Protein AF-A0A7J5UNZ2-F1 (afdb_monomer)

pLDDT: mean 94.27, std 6.25, range [59.22, 98.81]

Mean predicted aligned error: 3.46 Å

Organism: NCBI:txid527326

InterPro domains:
  IPR009324 Protein of unknown function DUF981 [PF06168] (2-215)

Secondary structure (DSSP, 8-state):
----HHHHHHHHHHHHHHHHHHHHHHHTTPPP-HHHHHHHHHHHHHHHHHHHHHHHHH----STTTTHHIIIIIHHHHHHHHHHHHHHHHHHHTHHHHHS-HHHHHHHHHHHHHHHHHHHHHHHHHHHHHHHHHHHHTTT---TTSTTGGGSTT-HHHHHHHHHHHHHHHHHHHHHHHHHHHHT-GGGHHHHHHHHHHHHHHHHHHHHHHHHHHHHHHHHHHHT-----

Sequence (229 aa):
MIVYNELIAITAGAGLLGFAKFLGDLIRKERIESEGWAGFFGVTGLLLFVLGVHTTVTWPYGGNGFEYANIAFGQPAAGFGALLLLAAIYLWRHRALYAGEVEAANTKTLQALKPAGIFVGVLGLGMAVIAISFVRYQLGAAPPEEPISGRFGHLPILEALFLGGLWGVVALGALLFAIALWTGRPQLLRWAVWAWVIGGVVFTLFGALNFYTHLGMYYNIAHGTMIKW

Nearest PDB structures (foldseek):
  4nqi-assembly2_D  TM=2.397E-01  e=2.393E-01  Dictyostelium discoideum
  4nqi-assembly2_C  TM=2.470E-01  e=2.851E-01  Dictyostelium discoideum
  4wpe-assembly1_A-2  TM=2.313E-01  e=9.705E-01  Saccharomyces cerevisiae S288C
  8yrj-assembly1_B  TM=3.805E-01  e=4.898E+00  Mus musculus
  2d1l-assembly1_B  TM=2.253E-01  e=4.689E+00  Mus musculus

Radius of gyration: 18.67 Å; Cα contacts (8 Å, |Δi|>4): 363; chains: 1; bounding box: 43×28×55 Å

Solvent-accessible surface area (backbone atoms only — not comparable to full-atom values): 10703 Å² total; per-residue (Å²): 118,57,82,71,60,29,64,48,30,29,36,48,8,49,44,32,37,50,50,22,50,53,50,48,35,47,75,69,65,46,80,60,64,33,61,64,51,14,50,51,27,36,54,37,7,47,56,23,23,53,54,7,45,50,25,56,75,66,48,54,35,50,64,97,80,44,45,58,50,19,58,69,50,10,47,53,28,23,56,51,9,50,52,28,36,51,48,12,54,51,30,54,76,41,40,72,48,50,71,54,56,48,67,62,33,38,54,52,49,60,59,64,43,41,70,55,24,54,55,41,24,54,52,13,52,52,31,39,51,48,15,51,46,20,49,75,69,37,38,70,54,35,56,72,39,24,21,63,55,14,76,44,34,90,46,25,61,58,44,2,45,52,54,13,48,43,33,35,35,39,12,50,14,26,38,32,37,20,48,14,61,75,69,72,38,66,82,36,38,62,55,16,30,49,25,20,40,54,31,10,52,51,29,29,54,51,13,58,46,38,55,56,23,49,55,38,20,53,51,14,66,76,68,77,45,76,57,56,122

Structure (mmCIF, N/CA/C/O backbone):
data_AF-A0A7J5UNZ2-F1
#
_entry.id   AF-A0A7J5UNZ2-F1
#
loop_
_atom_site.group_PDB
_atom_site.id
_atom_site.type_symbol
_atom_site.label_atom_id
_atom_site.label_alt_id
_atom_site.label_comp_id
_atom_site.label_asym_id
_atom_site.label_entity_id
_atom_site.label_seq_id
_atom_site.pdbx_PDB_ins_code
_atom_site.Cartn_x
_atom_site.Cartn_y
_atom_site.Cartn_z
_atom_site.occupancy
_atom_site.B_iso_or_equiv
_atom_site.auth_seq_id
_atom_site.auth_comp_id
_atom_site.auth_asym_id
_atom_site.auth_atom_id
_atom_site.pdbx_PDB_model_num
ATOM 1 N N . MET A 1 1 ? 13.873 -9.978 -18.700 1.00 59.22 1 MET A N 1
ATOM 2 C CA . MET A 1 1 ? 13.324 -9.105 -17.644 1.00 59.22 1 MET A CA 1
ATOM 3 C C . MET A 1 1 ? 11.924 -9.596 -17.322 1.00 59.22 1 MET A C 1
ATOM 5 O O . MET A 1 1 ? 11.129 -9.718 -18.247 1.00 59.22 1 MET A O 1
ATOM 9 N N . ILE A 1 2 ? 11.645 -9.949 -16.068 1.00 62.94 2 ILE A N 1
ATOM 10 C CA . ILE A 1 2 ? 10.296 -10.321 -15.627 1.00 62.94 2 ILE A CA 1
ATOM 11 C C . ILE A 1 2 ? 9.702 -9.092 -14.950 1.00 62.94 2 ILE A C 1
ATOM 13 O O . ILE A 1 2 ? 10.291 -8.602 -13.994 1.00 62.94 2 ILE A O 1
ATOM 17 N N . VAL A 1 3 ? 8.569 -8.599 -15.440 1.00 67.81 3 VAL A N 1
ATOM 18 C CA . VAL A 1 3 ? 7.830 -7.492 -14.838 1.00 67.81 3 VAL A CA 1
ATOM 19 C C . VAL A 1 3 ? 6.420 -8.004 -14.563 1.00 67.81 3 VAL A C 1
ATOM 21 O O . VAL A 1 3 ? 5.720 -8.372 -15.493 1.00 67.81 3 VAL A O 1
ATOM 24 N N . TYR A 1 4 ? 6.056 -8.133 -13.286 1.00 71.62 4 TYR A N 1
ATOM 25 C CA . TYR A 1 4 ? 4.699 -8.478 -12.839 1.00 71.62 4 TYR A CA 1
ATOM 26 C C . TYR A 1 4 ? 4.172 -7.465 -11.802 1.00 71.62 4 TYR A C 1
ATOM 28 O O . TYR A 1 4 ? 3.409 -7.785 -10.881 1.00 71.62 4 TYR A O 1
ATOM 36 N N . ASN A 1 5 ? 4.647 -6.219 -11.890 1.00 86.00 5 ASN A N 1
ATOM 37 C CA . ASN A 1 5 ? 4.269 -5.163 -10.952 1.00 86.00 5 ASN A CA 1
ATOM 38 C C . ASN A 1 5 ? 2.827 -4.663 -11.176 1.00 86.00 5 ASN A C 1
ATOM 40 O O . ASN A 1 5 ? 2.331 -3.905 -10.347 1.00 86.00 5 ASN A O 1
ATOM 44 N N . GLU A 1 6 ? 2.145 -5.092 -12.240 1.00 92.94 6 GLU A N 1
ATOM 45 C CA . GLU A 1 6 ? 0.777 -4.702 -12.592 1.00 92.94 6 GLU A CA 1
ATOM 46 C C . GLU A 1 6 ? -0.189 -5.248 -11.544 1.00 92.94 6 GLU A C 1
ATOM 48 O O . GLU A 1 6 ? -0.991 -4.501 -10.978 1.00 92.94 6 GLU A O 1
ATOM 53 N N . LEU A 1 7 ? -0.045 -6.537 -11.201 1.00 95.38 7 LEU A N 1
ATOM 54 C CA . LEU A 1 7 ? -0.859 -7.168 -10.163 1.00 95.38 7 LEU A CA 1
ATOM 55 C C . LEU A 1 7 ? -0.539 -6.603 -8.772 1.00 95.38 7 LEU A C 1
ATOM 57 O O . LEU A 1 7 ? -1.450 -6.402 -7.969 1.00 95.38 7 LEU A O 1
ATOM 61 N N . ILE A 1 8 ? 0.731 -6.292 -8.486 1.00 96.00 8 ILE A N 1
ATOM 62 C CA . ILE A 1 8 ? 1.109 -5.608 -7.239 1.00 96.00 8 ILE A CA 1
ATOM 63 C C . ILE A 1 8 ? 0.445 -4.227 -7.170 1.00 96.00 8 ILE A C 1
ATOM 65 O O . ILE A 1 8 ? -0.193 -3.915 -6.167 1.00 96.00 8 ILE A O 1
ATOM 69 N N . ALA A 1 9 ? 0.552 -3.417 -8.224 1.00 96.00 9 ALA A N 1
ATOM 70 C CA . ALA A 1 9 ? 0.033 -2.053 -8.263 1.00 96.00 9 ALA A CA 1
ATOM 71 C C . ALA A 1 9 ? -1.495 -2.011 -8.149 1.00 96.00 9 ALA 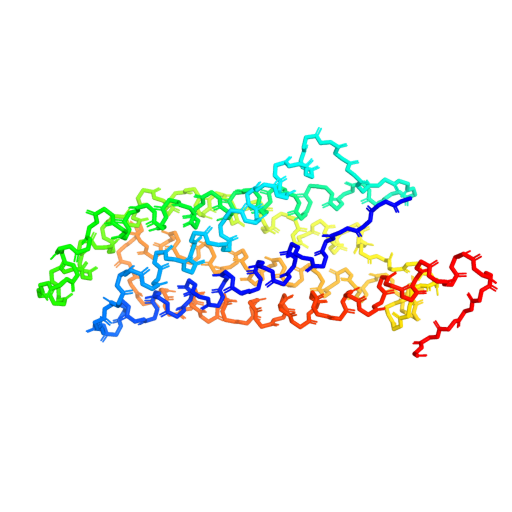A C 1
ATOM 73 O O . ALA A 1 9 ? -2.022 -1.275 -7.313 1.00 96.00 9 ALA A O 1
ATOM 74 N N . ILE A 1 10 ? -2.213 -2.838 -8.918 1.00 97.06 10 ILE A N 1
ATOM 75 C CA . ILE A 1 10 ? -3.681 -2.860 -8.872 1.00 97.06 10 ILE A CA 1
ATOM 76 C C . ILE A 1 10 ? -4.193 -3.371 -7.520 1.00 97.06 10 ILE A C 1
ATOM 78 O O . ILE A 1 10 ? -5.143 -2.816 -6.967 1.00 97.06 10 ILE A O 1
ATOM 82 N N . THR A 1 11 ? -3.525 -4.373 -6.934 1.00 97.94 11 THR A N 1
ATOM 83 C CA . THR A 1 11 ? -3.909 -4.913 -5.621 1.00 97.94 11 THR A CA 1
ATOM 84 C C . THR A 1 11 ? -3.577 -3.932 -4.500 1.00 97.94 11 THR A C 1
ATOM 86 O O . THR A 1 11 ? -4.366 -3.782 -3.568 1.00 97.94 11 THR A O 1
ATOM 89 N N . ALA A 1 12 ? -2.450 -3.217 -4.590 1.00 98.12 12 ALA A N 1
ATOM 90 C CA . ALA A 1 12 ? -2.104 -2.143 -3.661 1.00 98.12 12 ALA A CA 1
ATOM 91 C C . ALA A 1 12 ? -3.142 -1.018 -3.730 1.00 98.12 12 ALA A C 1
ATOM 93 O O . ALA A 1 12 ? -3.625 -0.569 -2.691 1.00 98.12 12 ALA A O 1
ATOM 94 N N . GLY A 1 13 ? -3.542 -0.624 -4.942 1.00 98.38 13 GLY A N 1
ATOM 95 C CA . GLY A 1 13 ? -4.602 0.352 -5.173 1.00 98.38 13 GLY A CA 1
ATOM 96 C C . GLY A 1 13 ? -5.926 -0.059 -4.530 1.00 98.38 13 GLY A C 1
ATOM 97 O O . GLY A 1 13 ? -6.471 0.683 -3.710 1.00 98.38 13 GLY A O 1
ATOM 98 N N . ALA A 1 14 ? -6.394 -1.277 -4.814 1.00 98.62 14 ALA A N 1
ATOM 99 C CA . ALA A 1 14 ? -7.602 -1.832 -4.208 1.00 98.62 14 ALA A CA 1
ATOM 100 C C . ALA A 1 14 ? -7.499 -1.900 -2.675 1.00 98.62 14 ALA A C 1
ATOM 102 O O . ALA A 1 14 ? -8.413 -1.463 -1.977 1.00 98.62 14 ALA A O 1
ATOM 103 N N . GLY A 1 15 ? -6.376 -2.383 -2.139 1.00 98.69 15 GLY A N 1
ATOM 104 C CA . GLY A 1 15 ? -6.129 -2.464 -0.699 1.00 98.69 15 GLY A CA 1
ATOM 105 C C . GLY A 1 15 ? -6.181 -1.097 -0.012 1.00 98.69 15 GLY A C 1
ATOM 106 O O . GLY A 1 15 ? -6.805 -0.968 1.042 1.00 98.69 15 GLY A O 1
ATOM 107 N N . LEU A 1 16 ? -5.581 -0.063 -0.615 1.00 98.75 16 LEU A N 1
ATOM 108 C CA . LEU A 1 16 ? -5.622 1.314 -0.109 1.00 98.75 16 LEU A CA 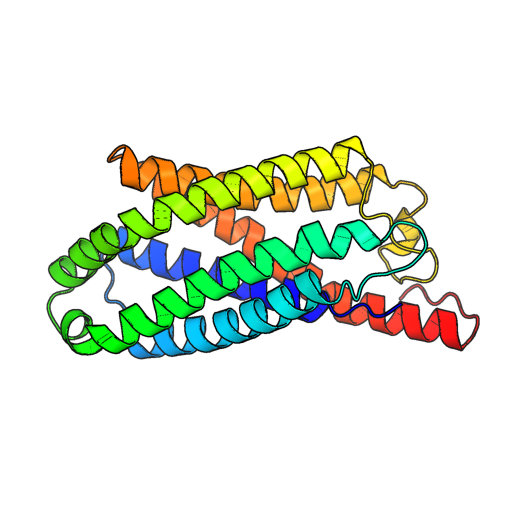1
ATOM 109 C C . LEU A 1 16 ? -7.048 1.870 -0.105 1.00 98.75 16 LEU A C 1
ATOM 111 O O . LEU A 1 16 ? -7.478 2.428 0.903 1.00 98.75 16 LEU A O 1
ATOM 115 N N . LEU A 1 17 ? -7.799 1.676 -1.193 1.00 98.81 17 LEU A N 1
ATOM 116 C CA . LEU A 1 17 ? -9.199 2.102 -1.292 1.00 98.81 17 LEU A CA 1
ATOM 117 C C . LEU A 1 17 ? -10.084 1.392 -0.267 1.00 98.81 17 LEU A C 1
ATOM 119 O O . LEU A 1 17 ? -10.878 2.037 0.420 1.00 98.81 17 LEU A O 1
ATOM 123 N N . GLY A 1 18 ? -9.923 0.077 -0.130 1.00 98.56 18 GLY A N 1
ATOM 124 C CA . GLY A 1 18 ? -10.666 -0.718 0.838 1.00 98.56 18 GLY A CA 1
ATOM 125 C C . GLY A 1 18 ? -10.359 -0.303 2.272 1.00 98.56 18 GLY A C 1
ATOM 126 O O . GLY A 1 18 ? -11.280 -0.059 3.048 1.00 98.56 18 GLY A O 1
ATOM 127 N N . PHE A 1 19 ? -9.080 -0.128 2.622 1.00 98.50 19 PHE A N 1
ATOM 128 C CA . PHE A 1 19 ? -8.709 0.331 3.962 1.00 98.50 19 PHE A CA 1
ATOM 129 C C . PHE A 1 19 ? -9.191 1.760 4.238 1.00 98.50 19 PHE A C 1
ATOM 131 O O . PHE A 1 19 ? -9.673 2.046 5.334 1.00 98.50 19 PHE A O 1
ATOM 138 N N . ALA A 1 20 ? -9.134 2.648 3.243 1.00 98.62 20 ALA A N 1
ATOM 139 C CA . ALA A 1 20 ? -9.652 4.006 3.359 1.00 98.62 20 ALA A CA 1
ATOM 140 C C . ALA A 1 20 ? -11.172 4.028 3.582 1.00 98.62 20 ALA A C 1
ATOM 142 O O . ALA A 1 20 ? -11.646 4.770 4.445 1.00 98.62 20 ALA A O 1
ATOM 143 N N . LYS A 1 21 ? -11.935 3.195 2.860 1.00 98.62 21 LYS A N 1
ATOM 144 C CA . LYS A 1 21 ? -13.382 3.040 3.069 1.00 98.62 21 LYS A CA 1
ATOM 145 C C . LYS A 1 21 ? -13.680 2.478 4.456 1.00 98.62 21 LYS A C 1
ATOM 147 O O . LYS A 1 21 ? -14.442 3.096 5.189 1.00 98.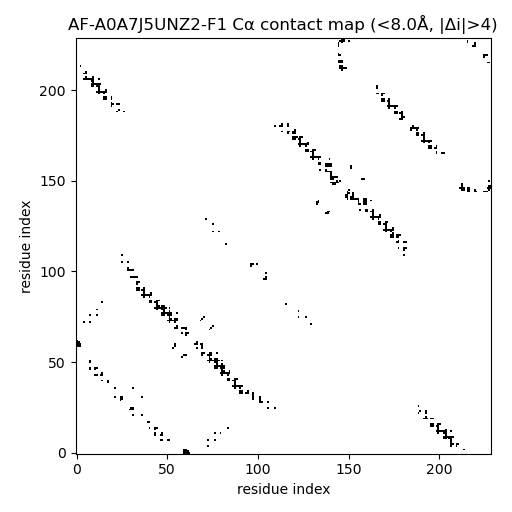62 21 LYS A O 1
ATOM 152 N N . PHE A 1 22 ? -13.030 1.382 4.842 1.00 98.38 22 PHE A N 1
ATOM 153 C CA . PHE A 1 22 ? -13.177 0.774 6.166 1.00 98.38 22 PHE A CA 1
ATOM 154 C C . PHE A 1 22 ? -12.903 1.776 7.297 1.00 98.38 22 PHE A C 1
ATOM 156 O O . PHE A 1 22 ? -13.699 1.918 8.224 1.00 98.38 22 PHE A O 1
ATOM 163 N N . LEU A 1 23 ? -11.800 2.525 7.212 1.00 97.88 23 LEU A N 1
ATOM 164 C CA . LEU A 1 23 ? -11.473 3.548 8.200 1.00 97.88 23 LEU A CA 1
ATOM 165 C C . LEU A 1 23 ? -12.473 4.714 8.171 1.00 97.88 23 LEU A C 1
ATOM 167 O O . LEU A 1 23 ? -12.828 5.240 9.225 1.00 97.88 23 LEU A O 1
ATOM 171 N N . GLY A 1 24 ? -12.949 5.110 6.990 1.00 97.69 24 GLY A N 1
ATOM 172 C CA . GLY A 1 24 ? -14.008 6.106 6.835 1.00 97.69 24 GLY A CA 1
ATOM 173 C C . GLY A 1 24 ? -15.293 5.707 7.562 1.00 97.69 24 GLY A C 1
ATOM 174 O O . GLY A 1 24 ? -15.852 6.520 8.299 1.00 97.69 24 GLY A O 1
ATOM 175 N N . ASP A 1 25 ? -15.705 4.450 7.424 1.00 97.12 25 ASP A N 1
ATOM 176 C CA . ASP A 1 25 ? -16.894 3.890 8.075 1.00 97.12 25 ASP A CA 1
ATOM 177 C C . ASP A 1 25 ? -16.728 3.863 9.599 1.00 97.12 25 ASP A C 1
ATOM 179 O O . ASP A 1 25 ? -17.626 4.276 10.337 1.00 97.12 25 ASP A O 1
ATOM 183 N N . LEU A 1 26 ? -15.537 3.484 10.084 1.00 95.94 26 LEU A N 1
ATOM 184 C CA . LEU A 1 26 ? -15.204 3.547 11.509 1.00 95.94 26 LEU A CA 1
ATOM 185 C C . LEU A 1 26 ? -15.342 4.968 12.069 1.00 95.94 26 LEU A C 1
ATOM 187 O O . LEU A 1 26 ? -15.958 5.154 13.121 1.00 95.94 26 LEU A O 1
ATOM 191 N N . ILE A 1 27 ? -14.795 5.970 11.369 1.00 95.25 27 ILE A N 1
ATOM 192 C CA . ILE A 1 27 ? -14.848 7.385 11.777 1.00 95.25 27 ILE A CA 1
ATOM 193 C C . ILE A 1 27 ? -16.291 7.901 11.788 1.00 95.25 27 ILE A C 1
ATOM 195 O O . ILE A 1 27 ? -16.662 8.664 12.679 1.00 95.25 27 ILE A O 1
ATO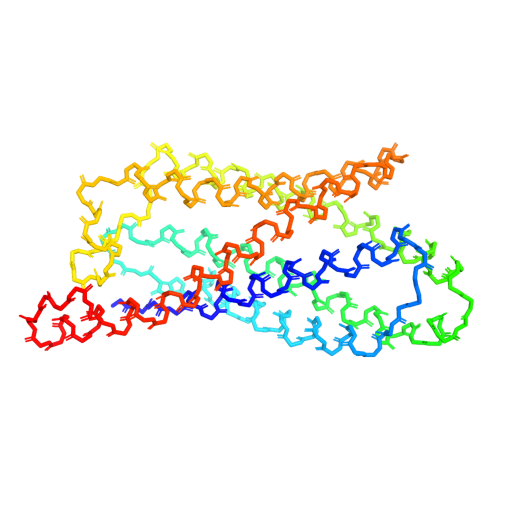M 199 N N . ARG A 1 28 ? -17.110 7.482 10.818 1.00 95.88 28 ARG A N 1
ATOM 200 C CA . ARG A 1 28 ? -18.527 7.865 10.702 1.00 95.88 28 ARG A CA 1
ATOM 201 C C . ARG A 1 28 ? -19.451 7.100 11.644 1.00 95.88 28 ARG A C 1
ATOM 203 O O . ARG A 1 28 ? -20.645 7.380 11.662 1.00 95.88 28 ARG A O 1
ATOM 210 N N . LYS A 1 29 ? -18.908 6.182 12.450 1.00 95.19 29 LYS A N 1
ATOM 211 C CA . LYS A 1 29 ? -19.678 5.294 13.329 1.00 95.19 29 LYS A CA 1
ATOM 212 C C . LYS A 1 29 ? -20.691 4.434 12.556 1.00 95.19 29 LYS A C 1
ATOM 214 O O . LYS A 1 29 ? -21.774 4.147 13.058 1.00 95.19 29 LYS A O 1
ATOM 219 N N . GLU A 1 30 ? -20.342 4.025 11.339 1.00 95.81 30 GLU A N 1
ATOM 220 C CA . GLU A 1 30 ? -21.156 3.116 10.529 1.00 95.81 30 GLU A CA 1
ATOM 221 C C . GLU A 1 30 ? -20.949 1.658 10.974 1.00 95.81 30 GLU A C 1
ATOM 223 O O . GLU A 1 30 ? -19.910 1.301 11.544 1.00 95.81 30 GLU A O 1
ATOM 228 N N . ARG A 1 31 ? -21.956 0.806 10.730 1.00 95.81 31 ARG A N 1
ATOM 229 C CA . ARG A 1 31 ? -21.863 -0.635 10.997 1.00 95.81 31 ARG A CA 1
ATOM 230 C C . ARG A 1 31 ? -20.907 -1.275 9.991 1.00 95.81 31 ARG A C 1
ATOM 232 O O . ARG A 1 31 ? -21.097 -1.153 8.786 1.00 95.81 31 ARG A O 1
ATOM 239 N N . ILE A 1 32 ? -19.923 -2.005 10.502 1.00 96.94 32 ILE A N 1
ATOM 240 C CA . ILE A 1 32 ? -18.951 -2.743 9.695 1.00 96.94 32 ILE A CA 1
ATOM 241 C C . ILE A 1 32 ? -19.464 -4.161 9.440 1.00 96.94 32 ILE A C 1
ATOM 243 O O . ILE A 1 32 ? -19.714 -4.911 10.384 1.00 96.94 32 ILE A O 1
ATOM 247 N N . GLU A 1 33 ? -19.567 -4.543 8.167 1.00 95.94 33 GLU A N 1
ATOM 248 C CA . GLU A 1 33 ? -19.775 -5.937 7.767 1.00 95.94 33 GLU A CA 1
ATOM 249 C C . GLU A 1 33 ? -18.429 -6.676 7.848 1.00 95.94 33 GLU A C 1
ATOM 251 O O . GLU A 1 33 ? -17.557 -6.551 6.989 1.00 95.94 33 GLU A O 1
ATOM 256 N N . SER A 1 34 ? -18.211 -7.342 8.981 1.00 97.06 34 SER A N 1
ATOM 257 C CA . SER A 1 34 ? -16.901 -7.865 9.365 1.00 97.06 34 SER A CA 1
ATOM 258 C C . SER A 1 34 ? -16.398 -8.972 8.445 1.00 97.06 34 SER A C 1
ATOM 260 O O . SER A 1 34 ? -15.202 -9.014 8.159 1.00 97.06 34 SER A O 1
ATOM 262 N N . GLU A 1 35 ? -17.276 -9.860 7.977 1.00 97.38 35 GLU A N 1
ATOM 263 C CA . GLU A 1 35 ? -16.861 -11.048 7.227 1.00 97.38 35 GLU A CA 1
ATOM 264 C C . GLU A 1 35 ? -16.482 -10.695 5.787 1.00 97.38 35 GLU A C 1
ATOM 266 O O . GLU A 1 35 ? -15.454 -11.157 5.292 1.00 97.38 35 GLU A O 1
ATOM 271 N N . GLY A 1 36 ? -17.228 -9.801 5.144 1.00 98.00 36 GLY A N 1
ATOM 272 C CA . GLY A 1 36 ? -16.921 -9.260 3.825 1.00 98.00 36 GLY A CA 1
ATOM 273 C C . GLY A 1 36 ? -15.631 -8.449 3.821 1.00 98.00 36 GLY A C 1
ATOM 274 O O . GLY A 1 36 ? -14.782 -8.661 2.952 1.00 98.00 36 GLY A O 1
ATOM 275 N N . TRP A 1 37 ? -15.411 -7.590 4.825 1.00 98.31 37 TRP A N 1
ATOM 276 C CA . TRP A 1 37 ? -14.129 -6.890 4.975 1.00 98.31 37 TRP A CA 1
ATOM 277 C C . TRP A 1 37 ? -12.972 -7.851 5.268 1.00 98.31 37 TRP A C 1
ATOM 279 O O . TRP A 1 37 ? -11.878 -7.665 4.730 1.00 98.31 37 TRP A O 1
ATOM 289 N N . ALA A 1 38 ? -13.197 -8.901 6.066 1.00 98.56 38 ALA A N 1
ATOM 290 C CA . ALA A 1 38 ? -12.191 -9.931 6.304 1.00 98.56 38 ALA A CA 1
ATOM 291 C C . ALA A 1 38 ? -11.822 -10.676 5.014 1.00 98.56 38 ALA A C 1
ATOM 293 O O . ALA A 1 38 ? -10.639 -10.862 4.735 1.00 98.56 38 ALA A O 1
ATOM 294 N N . GLY A 1 39 ? -12.814 -11.056 4.204 1.00 98.62 39 GLY A N 1
ATOM 295 C CA . GLY A 1 39 ? -12.602 -11.690 2.904 1.00 98.62 39 GLY A CA 1
ATOM 296 C C . GLY A 1 39 ? -11.835 -10.786 1.941 1.00 98.62 39 GLY A C 1
ATOM 297 O O . GLY A 1 39 ? -10.834 -11.212 1.363 1.00 98.62 39 GLY A O 1
ATOM 298 N N . PHE A 1 40 ? -12.244 -9.519 1.828 1.00 98.75 40 PHE A N 1
ATOM 299 C CA . PHE A 1 40 ? -11.574 -8.530 0.984 1.00 98.75 40 PHE A CA 1
ATOM 300 C C . PHE A 1 40 ? -10.100 -8.352 1.374 1.00 98.75 40 PHE A C 1
ATOM 302 O O . PHE A 1 40 ? -9.216 -8.556 0.540 1.00 98.75 40 PHE A O 1
ATOM 309 N N . PHE A 1 41 ? -9.822 -8.048 2.648 1.00 98.75 41 PHE A N 1
ATOM 310 C CA . PHE A 1 41 ? -8.448 -7.872 3.125 1.00 98.75 41 PHE A CA 1
ATOM 311 C C . PHE A 1 41 ? -7.633 -9.164 3.070 1.00 98.75 41 PHE A C 1
ATOM 313 O O . PHE A 1 41 ? -6.421 -9.104 2.866 1.00 98.75 41 PHE A O 1
ATOM 320 N N . GLY A 1 42 ? -8.277 -10.325 3.201 1.00 98.81 42 GLY A N 1
ATOM 321 C CA . GLY A 1 42 ? -7.642 -11.626 3.029 1.00 98.81 42 GLY A CA 1
ATOM 322 C C . GLY A 1 42 ? -7.106 -11.809 1.612 1.00 98.81 42 GLY A C 1
ATOM 323 O O . GLY A 1 42 ? -5.934 -12.137 1.443 1.00 98.81 42 GLY A O 1
ATOM 324 N N . VAL A 1 43 ? -7.927 -11.533 0.594 1.00 98.62 43 VAL A N 1
ATOM 325 C CA . VAL A 1 43 ? -7.532 -11.656 -0.820 1.00 98.62 43 VAL A CA 1
ATOM 326 C C . VAL A 1 43 ? -6.451 -10.641 -1.181 1.00 98.62 43 VAL A C 1
ATOM 328 O O . VAL A 1 43 ? -5.382 -11.025 -1.660 1.00 98.62 43 VAL A O 1
ATOM 331 N N . THR A 1 44 ? -6.688 -9.351 -0.927 1.00 98.56 44 THR A N 1
ATOM 332 C CA . THR A 1 44 ? -5.715 -8.307 -1.288 1.00 98.56 44 THR A CA 1
ATOM 333 C C . THR A 1 44 ? -4.423 -8.445 -0.487 1.00 98.56 44 THR A C 1
ATOM 335 O O . THR A 1 44 ? -3.334 -8.256 -1.023 1.00 98.56 44 THR A O 1
ATOM 338 N N . GLY A 1 45 ? -4.533 -8.807 0.794 1.00 98.69 45 GLY A N 1
ATOM 339 C CA . GLY A 1 45 ? -3.395 -9.013 1.680 1.00 98.69 45 GLY A CA 1
ATOM 340 C C . GLY A 1 45 ? -2.538 -10.199 1.263 1.00 98.69 45 GLY A C 1
ATOM 341 O O . GLY A 1 45 ? -1.319 -10.067 1.209 1.00 98.69 45 GLY A O 1
ATOM 342 N N . LEU A 1 46 ? -3.153 -11.331 0.908 1.00 98.75 46 LEU A N 1
ATOM 343 C CA . LEU A 1 46 ? -2.427 -12.524 0.474 1.00 98.75 46 LEU A CA 1
ATOM 344 C C . LEU A 1 46 ? -1.649 -12.269 -0.817 1.00 98.75 46 LEU A C 1
ATOM 346 O O . LEU A 1 46 ? -0.461 -12.580 -0.881 1.00 98.75 46 LEU A O 1
ATOM 350 N N . LEU A 1 47 ? -2.298 -11.674 -1.821 1.00 98.25 47 LEU A N 1
ATOM 351 C CA . LEU A 1 47 ? -1.662 -11.352 -3.099 1.00 98.25 47 LEU A CA 1
ATOM 352 C C . LEU A 1 47 ? -0.468 -10.410 -2.904 1.00 98.25 47 LEU A C 1
ATOM 354 O O . LEU A 1 47 ? 0.631 -10.710 -3.368 1.00 98.25 47 LEU A O 1
ATOM 358 N N . LEU A 1 48 ? -0.650 -9.311 -2.163 1.00 98.44 48 LEU A N 1
ATOM 359 C CA . LEU A 1 48 ? 0.431 -8.362 -1.880 1.00 98.44 48 LEU A CA 1
ATOM 360 C C . LEU A 1 48 ? 1.557 -8.982 -1.059 1.00 98.44 48 LEU A C 1
ATOM 362 O O . LEU A 1 48 ? 2.725 -8.740 -1.352 1.00 98.44 48 LEU A O 1
ATOM 366 N N . PHE A 1 49 ? 1.225 -9.788 -0.051 1.00 98.50 49 PHE A N 1
ATOM 367 C CA . PHE A 1 49 ? 2.223 -10.404 0.812 1.00 98.50 49 PHE A CA 1
ATOM 368 C C . PHE A 1 49 ? 3.074 -11.414 0.043 1.00 98.50 49 PHE A C 1
ATOM 370 O O . PHE A 1 49 ? 4.298 -11.322 0.070 1.00 98.50 49 PHE A O 1
ATOM 377 N N . VAL A 1 50 ? 2.445 -12.335 -0.693 1.00 98.00 50 VAL A N 1
ATOM 378 C CA . VAL A 1 50 ? 3.157 -13.364 -1.465 1.00 98.00 50 VAL A CA 1
ATOM 379 C C . VAL A 1 50 ? 4.013 -12.726 -2.553 1.00 98.00 50 VAL A C 1
ATOM 381 O O . VAL A 1 50 ? 5.209 -13.009 -2.632 1.00 98.00 50 VAL A O 1
ATOM 384 N N . LEU A 1 51 ? 3.440 -11.826 -3.357 1.00 96.50 51 LEU A N 1
ATOM 385 C CA . LEU A 1 51 ? 4.177 -11.162 -4.434 1.00 96.50 51 LEU A CA 1
ATOM 386 C C . LEU A 1 51 ? 5.266 -10.236 -3.889 1.00 96.50 51 LEU A C 1
ATOM 388 O O . LEU A 1 51 ? 6.363 -10.192 -4.444 1.00 96.50 51 LEU A O 1
ATOM 392 N N . GLY A 1 52 ? 4.997 -9.526 -2.794 1.00 97.06 52 GLY A N 1
ATOM 393 C CA . GLY A 1 52 ? 5.955 -8.640 -2.141 1.00 97.06 52 GLY A CA 1
ATOM 394 C C . GLY A 1 52 ? 7.138 -9.395 -1.544 1.00 97.06 52 GLY A C 1
ATOM 395 O O . GLY A 1 52 ? 8.287 -9.020 -1.786 1.00 97.06 52 GLY A O 1
ATOM 396 N N . VAL A 1 53 ? 6.885 -10.496 -0.825 1.00 97.69 53 VAL A N 1
ATOM 397 C CA . VAL A 1 53 ? 7.941 -11.370 -0.289 1.00 97.69 53 VAL A CA 1
ATOM 398 C C . VAL A 1 53 ? 8.749 -11.958 -1.433 1.00 97.69 53 VAL A C 1
ATOM 400 O O . VAL A 1 53 ? 9.965 -11.792 -1.444 1.00 97.69 53 VAL A O 1
ATOM 403 N N . HIS A 1 54 ? 8.093 -12.562 -2.428 1.00 95.75 54 HIS A N 1
ATOM 404 C CA . HIS A 1 54 ? 8.770 -13.128 -3.593 1.00 95.75 54 HIS A CA 1
ATOM 405 C C . HIS A 1 54 ? 9.662 -12.088 -4.285 1.00 95.75 54 HIS A C 1
ATOM 407 O O . HIS A 1 54 ? 10.842 -12.345 -4.512 1.00 95.75 54 HIS A O 1
ATOM 413 N N . THR A 1 55 ? 9.146 -10.882 -4.528 1.00 94.62 55 THR A N 1
ATOM 414 C CA . THR A 1 55 ? 9.909 -9.773 -5.121 1.00 94.62 55 THR A CA 1
ATOM 415 C C . THR A 1 55 ? 11.106 -9.370 -4.256 1.00 94.62 55 THR A C 1
ATOM 417 O O . THR A 1 55 ? 12.204 -9.170 -4.766 1.00 94.62 55 THR A O 1
ATOM 420 N N . THR A 1 56 ? 10.919 -9.300 -2.939 1.00 94.56 56 THR A N 1
ATOM 421 C CA . THR A 1 56 ? 11.969 -8.898 -1.992 1.00 94.56 56 THR A CA 1
ATOM 422 C C . THR A 1 56 ? 13.081 -9.940 -1.876 1.00 94.56 56 THR A C 1
ATOM 424 O O . THR A 1 56 ? 14.237 -9.564 -1.691 1.00 94.56 56 THR A O 1
ATOM 427 N N . VAL A 1 57 ? 12.758 -11.235 -1.972 1.00 95.56 57 VAL A N 1
ATOM 428 C CA . VAL A 1 57 ? 13.732 -12.318 -1.747 1.00 95.56 57 VAL A CA 1
ATOM 429 C C . VAL A 1 57 ? 14.386 -12.840 -3.024 1.00 95.56 57 VAL A C 1
ATOM 431 O O . VAL A 1 57 ? 15.512 -13.320 -2.959 1.00 95.56 57 VAL A O 1
ATOM 434 N N . THR A 1 58 ? 13.711 -12.749 -4.174 1.00 93.44 58 THR A N 1
ATOM 435 C CA . THR A 1 58 ? 14.222 -13.295 -5.446 1.00 93.44 58 THR A CA 1
ATOM 436 C C . THR A 1 58 ? 14.745 -12.235 -6.407 1.00 93.44 58 THR A C 1
ATOM 438 O O . THR A 1 58 ? 15.473 -12.585 -7.329 1.00 93.44 58 THR A O 1
ATOM 441 N N . TRP A 1 59 ? 14.410 -10.958 -6.187 1.00 92.44 59 TRP A N 1
ATOM 442 C CA . TRP A 1 59 ? 14.827 -9.835 -7.035 1.00 92.44 59 TRP A CA 1
ATOM 443 C C . TRP A 1 59 ? 14.525 -10.070 -8.531 1.00 92.44 59 TRP A C 1
ATOM 445 O O . TRP A 1 59 ? 15.422 -10.047 -9.373 1.00 92.44 59 TRP A O 1
ATOM 455 N N . PRO A 1 60 ? 13.248 -10.310 -8.878 1.00 90.50 60 PRO A N 1
ATOM 456 C CA . PRO A 1 60 ? 12.791 -10.624 -10.237 1.00 90.50 60 PRO A CA 1
ATOM 457 C C . PRO A 1 60 ? 13.027 -9.498 -11.254 1.00 90.50 60 PRO A C 1
ATOM 459 O O . PRO A 1 60 ? 13.204 -9.763 -12.447 1.00 90.50 60 PRO A O 1
ATOM 462 N N . TYR A 1 61 ? 12.985 -8.240 -10.801 1.00 86.25 61 TYR A N 1
ATOM 463 C CA . TYR A 1 61 ? 13.176 -7.076 -11.652 1.00 86.25 61 TYR A CA 1
ATOM 464 C C . TYR A 1 61 ? 14.678 -6.885 -11.828 1.00 86.25 61 TYR A C 1
ATOM 466 O O . TYR A 1 61 ? 15.369 -6.520 -10.878 1.00 86.25 61 TYR A O 1
ATOM 474 N N . GLY A 1 62 ? 15.188 -7.163 -13.024 1.00 81.12 62 GLY A N 1
ATOM 475 C CA . GLY A 1 62 ? 16.622 -7.126 -13.294 1.00 81.12 62 GLY A CA 1
ATOM 476 C C . GLY A 1 62 ? 16.962 -6.599 -14.680 1.00 81.12 62 GLY A C 1
ATOM 477 O O . GLY A 1 62 ? 16.180 -6.751 -15.627 1.00 81.12 62 GLY A O 1
ATOM 478 N N . GLY A 1 63 ? 18.164 -6.031 -14.775 1.00 71.00 63 GLY A N 1
ATOM 479 C CA . GLY A 1 63 ? 18.762 -5.476 -15.982 1.00 71.00 63 GLY A CA 1
ATOM 480 C C . GLY A 1 63 ? 18.703 -3.950 -16.018 1.00 71.00 63 GLY A C 1
ATOM 481 O O . GLY A 1 63 ? 17.673 -3.347 -15.724 1.00 71.00 63 GLY A O 1
ATOM 482 N N . ASN A 1 64 ? 19.808 -3.336 -16.451 1.00 71.00 64 ASN A N 1
ATOM 483 C CA . ASN A 1 64 ? 19.910 -1.921 -16.830 1.00 71.00 64 ASN A CA 1
ATOM 484 C C . ASN A 1 64 ? 19.413 -0.913 -15.775 1.00 71.00 64 ASN A C 1
ATOM 486 O O . ASN A 1 64 ? 18.917 0.153 -16.132 1.00 71.00 64 ASN A O 1
ATOM 490 N N . GLY A 1 65 ? 19.559 -1.223 -14.483 1.00 75.00 65 GLY A N 1
ATOM 491 C CA . GLY A 1 65 ? 19.199 -0.305 -13.403 1.00 75.00 65 GLY A CA 1
ATOM 492 C C . GLY A 1 65 ? 17.737 -0.381 -12.961 1.00 75.00 65 GLY A C 1
ATOM 493 O O . GLY A 1 65 ? 17.331 0.459 -12.167 1.00 75.00 65 GLY A O 1
ATOM 494 N N . PHE A 1 66 ? 16.942 -1.356 -13.420 1.00 81.50 66 PHE A N 1
ATOM 495 C CA . PHE A 1 66 ? 15.559 -1.575 -12.957 1.00 81.50 66 PHE A CA 1
ATOM 496 C C . PHE A 1 66 ? 15.454 -2.274 -11.590 1.00 81.50 66 PHE A C 1
ATOM 498 O O . PHE A 1 66 ? 14.359 -2.414 -11.043 1.00 81.50 66 PHE A O 1
ATOM 505 N N . GLU A 1 67 ? 16.572 -2.680 -10.988 1.00 89.62 67 GLU A N 1
ATOM 506 C CA . GLU A 1 67 ? 16.613 -3.453 -9.742 1.00 89.62 67 GLU A CA 1
ATOM 507 C C . GLU A 1 67 ? 16.015 -2.699 -8.543 1.00 89.62 67 GLU A C 1
ATOM 509 O O . GLU A 1 67 ? 15.523 -3.329 -7.601 1.00 89.62 67 GLU A O 1
ATOM 514 N N . TYR A 1 68 ? 15.987 -1.359 -8.581 1.00 90.81 68 TYR A N 1
ATOM 515 C CA . TYR A 1 68 ? 15.347 -0.543 -7.539 1.00 90.81 68 TYR A CA 1
ATOM 516 C C . TYR A 1 68 ? 13.863 -0.890 -7.367 1.00 90.81 68 TYR A C 1
ATOM 518 O O . TYR A 1 68 ? 13.323 -0.731 -6.270 1.00 90.81 68 TYR A O 1
ATOM 526 N N . ALA A 1 69 ? 13.198 -1.382 -8.420 1.00 90.88 69 ALA A N 1
ATOM 527 C CA . ALA A 1 69 ? 11.791 -1.756 -8.384 1.00 90.88 69 ALA A CA 1
ATOM 528 C C . ALA A 1 69 ? 11.527 -2.876 -7.363 1.00 90.88 69 ALA A C 1
ATOM 530 O O . ALA A 1 69 ? 10.442 -2.935 -6.781 1.00 90.88 69 ALA A O 1
ATOM 531 N N . ASN A 1 70 ? 12.523 -3.725 -7.072 1.00 93.62 70 ASN A N 1
ATOM 532 C CA . ASN A 1 70 ? 12.378 -4.782 -6.067 1.00 93.62 70 ASN A CA 1
ATOM 533 C C . ASN A 1 70 ? 12.216 -4.186 -4.665 1.00 93.62 70 ASN A C 1
ATOM 535 O O . ASN A 1 70 ? 11.400 -4.655 -3.873 1.00 93.62 70 ASN A O 1
ATOM 539 N N . ILE A 1 71 ? 12.954 -3.109 -4.386 1.00 94.69 71 ILE A N 1
ATOM 540 C CA . ILE A 1 71 ? 12.870 -2.354 -3.135 1.00 94.69 71 ILE A CA 1
ATOM 541 C C . ILE A 1 71 ? 11.578 -1.540 -3.122 1.00 94.69 71 ILE A C 1
ATOM 543 O O . ILE A 1 71 ? 10.780 -1.671 -2.199 1.00 94.69 71 ILE A O 1
ATOM 547 N N . ALA A 1 72 ? 11.361 -0.731 -4.162 1.00 94.44 72 ALA A N 1
ATOM 548 C CA . ALA A 1 72 ? 10.269 0.231 -4.221 1.00 94.44 72 ALA A CA 1
ATOM 549 C C . ALA A 1 72 ? 8.888 -0.429 -4.203 1.00 94.44 72 ALA A C 1
ATOM 551 O O . ALA A 1 72 ? 8.005 0.057 -3.514 1.00 94.44 72 ALA A O 1
ATOM 552 N N . PHE A 1 73 ? 8.687 -1.534 -4.923 1.00 93.31 73 PHE A N 1
ATOM 553 C CA . PHE A 1 73 ? 7.383 -2.198 -4.992 1.00 93.31 73 PHE A CA 1
ATOM 554 C C . PHE A 1 73 ? 7.307 -3.431 -4.091 1.00 93.31 73 PHE A C 1
ATOM 556 O O . PHE A 1 73 ? 6.283 -3.645 -3.446 1.00 93.31 73 PHE A O 1
ATOM 563 N N . GLY A 1 74 ? 8.377 -4.227 -4.002 1.00 95.56 74 GLY A N 1
ATOM 564 C CA . GLY A 1 74 ? 8.371 -5.491 -3.260 1.00 95.56 74 GLY A CA 1
ATOM 565 C C . GLY A 1 74 ? 8.242 -5.311 -1.750 1.00 95.56 74 GLY A C 1
ATOM 566 O O . GLY A 1 74 ? 7.349 -5.899 -1.135 1.00 95.56 74 GLY A O 1
ATOM 567 N N . GLN A 1 75 ? 9.087 -4.470 -1.147 1.00 96.12 75 GLN A N 1
ATOM 568 C CA . GLN A 1 75 ? 9.117 -4.315 0.313 1.00 96.12 75 GLN A CA 1
ATOM 569 C C . GLN A 1 75 ? 7.845 -3.638 0.855 1.00 96.12 75 GLN A C 1
ATOM 571 O O . GLN A 1 75 ? 7.264 -4.165 1.812 1.00 96.12 75 GLN A O 1
ATOM 576 N N . PRO A 1 76 ? 7.327 -2.546 0.245 1.00 97.44 76 PRO A N 1
ATOM 577 C CA . PRO A 1 76 ? 6.044 -1.985 0.655 1.00 97.44 76 PRO A CA 1
ATOM 578 C C . PRO A 1 76 ? 4.873 -2.940 0.431 1.00 97.44 76 PRO A C 1
ATOM 580 O O . PRO A 1 76 ? 4.005 -3.016 1.298 1.00 97.44 76 PRO A O 1
ATOM 583 N N . ALA A 1 77 ? 4.853 -3.707 -0.667 1.00 97.88 77 ALA A N 1
ATOM 584 C CA . ALA A 1 77 ? 3.806 -4.703 -0.899 1.00 97.88 77 ALA A CA 1
ATOM 585 C C . ALA A 1 77 ? 3.812 -5.798 0.176 1.00 97.88 77 ALA A C 1
ATOM 587 O O . ALA A 1 77 ? 2.754 -6.129 0.705 1.00 97.88 77 ALA A O 1
ATOM 588 N N . ALA A 1 78 ? 4.988 -6.297 0.570 1.00 98.19 78 ALA A N 1
ATOM 589 C CA . ALA A 1 78 ? 5.101 -7.273 1.652 1.00 98.19 78 ALA A CA 1
ATOM 590 C C . ALA A 1 78 ? 4.578 -6.701 2.981 1.00 98.19 78 ALA A C 1
ATOM 592 O O . ALA A 1 78 ? 3.741 -7.316 3.642 1.00 98.19 78 ALA A O 1
ATOM 593 N N . GLY A 1 79 ? 5.025 -5.497 3.354 1.00 98.25 79 GLY A N 1
ATOM 594 C CA . GLY A 1 79 ? 4.600 -4.842 4.593 1.00 98.25 79 GLY A CA 1
ATOM 595 C C . GLY A 1 79 ? 3.102 -4.534 4.621 1.00 98.25 79 GLY A C 1
ATOM 596 O O . GLY A 1 79 ? 2.422 -4.827 5.606 1.00 98.25 79 GLY A O 1
ATOM 597 N N . PHE A 1 80 ? 2.565 -3.987 3.531 1.00 98.56 80 PHE A N 1
ATOM 598 C CA . PHE A 1 80 ? 1.145 -3.663 3.429 1.00 98.56 80 PHE A CA 1
ATOM 599 C C . PHE A 1 80 ? 0.276 -4.922 3.366 1.00 98.56 80 PHE A C 1
ATOM 601 O O . PHE A 1 80 ? -0.723 -5.013 4.078 1.00 98.56 80 PHE A O 1
ATOM 608 N N . GLY A 1 81 ? 0.688 -5.933 2.599 1.00 98.62 81 GLY A N 1
ATOM 609 C CA . GLY A 1 81 ? 0.008 -7.224 2.531 1.00 98.62 81 GLY A CA 1
ATOM 610 C C . GLY A 1 81 ? -0.099 -7.898 3.898 1.00 98.62 81 GLY A C 1
ATOM 611 O O . GLY A 1 81 ? -1.182 -8.338 4.281 1.00 98.62 81 GLY A O 1
ATOM 612 N N . ALA A 1 82 ? 0.980 -7.889 4.687 1.00 98.62 82 ALA A N 1
ATOM 613 C CA . ALA A 1 82 ? 0.971 -8.415 6.053 1.00 98.62 82 ALA A CA 1
ATOM 614 C C . ALA A 1 82 ? -0.031 -7.683 6.967 1.00 98.62 82 ALA A C 1
ATOM 616 O O . ALA A 1 82 ? -0.742 -8.320 7.744 1.00 98.62 82 ALA A O 1
ATOM 617 N N . LEU A 1 83 ? -0.128 -6.353 6.855 1.00 98.62 83 LEU A N 1
ATOM 618 C CA . LEU A 1 83 ? -1.094 -5.550 7.612 1.00 98.62 83 LEU A CA 1
ATOM 619 C C . LEU A 1 83 ? -2.545 -5.868 7.226 1.00 98.62 83 LEU A C 1
ATOM 621 O O . LEU A 1 83 ? -3.400 -5.976 8.106 1.00 98.62 83 LEU A O 1
ATOM 625 N N . LEU A 1 84 ? -2.826 -6.054 5.935 1.00 98.75 84 LEU A N 1
ATOM 626 C CA . LEU A 1 84 ? -4.157 -6.443 5.464 1.00 98.75 84 LEU A CA 1
ATOM 627 C C . LEU A 1 84 ? -4.517 -7.867 5.911 1.00 98.75 84 LEU A C 1
ATOM 629 O O . LEU A 1 84 ? -5.630 -8.092 6.378 1.00 98.75 84 LEU A O 1
ATOM 633 N N . LEU A 1 85 ? -3.575 -8.812 5.872 1.00 98.75 85 LEU A N 1
ATOM 634 C CA . LEU A 1 85 ? -3.785 -10.160 6.415 1.00 98.75 85 LEU A CA 1
ATOM 635 C C . LEU A 1 85 ? -4.078 -10.132 7.919 1.00 98.75 85 LEU A C 1
ATOM 637 O O . LEU A 1 85 ? -4.980 -10.826 8.391 1.00 98.75 85 LEU A O 1
ATOM 641 N N . LEU A 1 86 ? -3.364 -9.295 8.676 1.00 98.31 86 LEU A N 1
ATOM 642 C CA . LEU A 1 86 ? -3.649 -9.088 10.094 1.00 98.31 86 LEU A CA 1
ATOM 643 C C . LEU A 1 86 ? -5.061 -8.525 10.303 1.00 98.31 86 LEU A C 1
ATOM 645 O O . LEU A 1 86 ? -5.786 -9.016 11.170 1.00 98.31 86 LEU A O 1
ATOM 649 N N . ALA A 1 87 ? -5.473 -7.539 9.500 1.00 98.25 87 ALA A N 1
ATOM 650 C CA . ALA A 1 87 ? -6.826 -6.988 9.542 1.00 98.25 87 ALA A CA 1
ATOM 651 C C . ALA A 1 87 ? -7.883 -8.058 9.220 1.00 98.25 87 ALA A C 1
ATOM 653 O O . ALA A 1 87 ? -8.878 -8.164 9.934 1.00 98.25 87 ALA A O 1
ATOM 654 N N . ALA A 1 88 ? -7.638 -8.902 8.216 1.00 98.69 88 ALA A N 1
ATOM 655 C CA . ALA A 1 88 ? -8.520 -10.005 7.849 1.00 98.69 88 ALA A CA 1
ATOM 656 C C . ALA A 1 88 ? -8.729 -10.986 9.010 1.00 98.69 88 ALA A C 1
ATOM 658 O O . ALA A 1 88 ? -9.863 -11.283 9.392 1.00 98.69 88 ALA A O 1
ATOM 659 N N . ILE A 1 89 ? -7.632 -11.438 9.627 1.00 98.50 89 ILE A N 1
ATOM 660 C CA . ILE A 1 89 ? -7.672 -12.345 10.781 1.00 98.50 89 ILE A CA 1
ATOM 661 C C . ILE A 1 89 ? -8.385 -11.680 11.960 1.00 98.50 89 ILE A C 1
ATOM 663 O O . ILE A 1 89 ? -9.213 -12.319 12.613 1.00 98.50 89 ILE A O 1
ATOM 667 N N . TYR A 1 90 ? -8.081 -10.408 12.234 1.00 98.25 90 TYR A N 1
ATOM 668 C CA . TYR A 1 90 ? -8.695 -9.660 13.326 1.00 98.25 90 TYR A CA 1
ATOM 669 C C . TYR A 1 90 ? -10.214 -9.577 13.162 1.00 98.25 90 TYR A C 1
ATOM 671 O O . TYR A 1 90 ? -10.937 -9.938 14.091 1.00 98.25 90 TYR A O 1
ATOM 679 N N . LEU A 1 91 ? -10.694 -9.157 11.990 1.00 98.12 91 LEU A N 1
ATOM 680 C CA . LEU A 1 91 ? -12.120 -9.024 11.701 1.00 98.12 91 LEU A CA 1
ATOM 681 C C . LEU A 1 91 ? -12.834 -10.374 11.824 1.00 98.12 91 LEU A C 1
ATOM 683 O O . LEU A 1 91 ? -13.763 -10.508 12.619 1.00 98.12 91 LEU A O 1
ATOM 687 N N . TRP A 1 92 ? -12.319 -11.413 11.165 1.00 97.88 92 TRP A N 1
ATOM 688 C CA . TRP A 1 92 ? -12.911 -12.752 11.212 1.00 97.88 92 TRP A CA 1
ATOM 689 C C . TRP A 1 92 ? -13.002 -13.328 12.637 1.00 97.88 92 TRP A C 1
ATOM 691 O O . TRP A 1 92 ? -14.020 -13.912 13.036 1.00 97.88 92 TRP A O 1
ATOM 701 N N . ARG A 1 93 ? -11.951 -13.134 13.446 1.00 98.00 93 ARG A N 1
ATOM 702 C CA . ARG A 1 93 ? -11.910 -13.574 14.853 1.00 98.00 93 ARG A CA 1
ATOM 703 C C . ARG A 1 93 ? -12.892 -12.813 15.737 1.00 98.00 93 ARG A C 1
ATOM 705 O O . ARG A 1 93 ? -13.376 -13.383 16.712 1.00 98.00 93 ARG A O 1
ATOM 712 N N . HIS A 1 94 ? -13.206 -11.568 15.395 1.00 97.38 94 HIS A N 1
ATOM 713 C CA . HIS A 1 94 ? -14.075 -10.695 16.178 1.00 97.38 94 HIS A CA 1
ATOM 714 C C . HIS A 1 94 ? -15.470 -10.508 15.564 1.00 97.38 94 HIS A C 1
ATOM 716 O O . HIS A 1 94 ? -16.185 -9.608 15.985 1.00 97.38 94 HIS A O 1
ATOM 722 N N . ARG A 1 95 ? -15.927 -11.367 14.643 1.00 96.25 95 ARG A N 1
ATOM 723 C CA . ARG A 1 95 ? -17.261 -11.253 14.009 1.00 96.25 95 ARG A CA 1
ATOM 724 C C . ARG A 1 95 ? -18.430 -11.053 14.992 1.00 96.25 95 ARG A C 1
ATOM 726 O O . ARG A 1 95 ? -19.324 -10.258 14.731 1.00 96.25 95 ARG A O 1
ATOM 733 N N . ALA A 1 96 ? -18.386 -11.689 16.168 1.00 96.69 96 ALA A N 1
ATOM 734 C CA . ALA A 1 96 ? -19.406 -11.523 17.209 1.00 96.69 96 ALA A CA 1
ATOM 735 C C . ALA A 1 96 ? -19.438 -10.101 17.808 1.00 96.69 96 ALA A C 1
ATOM 737 O O . ALA A 1 96 ? -20.508 -9.604 18.145 1.00 96.69 96 ALA A O 1
ATOM 738 N N . LEU A 1 97 ? -18.285 -9.424 17.897 1.00 96.50 97 LEU A N 1
ATOM 739 C CA . LEU A 1 97 ? -18.204 -8.017 18.304 1.00 96.50 97 LEU A CA 1
ATOM 740 C C . LEU A 1 97 ? -18.939 -7.123 17.297 1.00 96.50 97 LEU A C 1
ATOM 742 O O . LEU A 1 97 ? -19.691 -6.244 17.698 1.00 96.50 97 LEU A O 1
ATOM 746 N N . TYR A 1 98 ? -18.743 -7.373 16.000 1.00 96.31 98 TYR A N 1
ATOM 747 C CA . TYR A 1 98 ? -19.343 -6.584 14.920 1.00 96.31 98 TYR A CA 1
ATOM 748 C C . TYR A 1 98 ? -20.833 -6.881 14.686 1.00 96.31 98 TYR A C 1
ATOM 750 O O . TYR A 1 98 ? -21.556 -6.033 14.160 1.00 96.31 98 TYR A O 1
ATOM 758 N N . ALA A 1 99 ? -21.317 -8.046 15.126 1.00 95.19 99 ALA A N 1
ATOM 759 C CA . ALA A 1 99 ? -22.748 -8.343 15.182 1.00 95.19 99 ALA A CA 1
ATOM 760 C C . ALA A 1 99 ? -23.477 -7.514 16.260 1.00 95.19 99 ALA A C 1
ATOM 762 O O . ALA A 1 99 ? -24.663 -7.221 16.110 1.00 95.19 99 ALA A O 1
ATOM 763 N N . GLY A 1 100 ? -22.769 -7.103 17.316 1.00 94.81 100 GLY A N 1
ATOM 764 C CA . GLY A 1 100 ? -23.319 -6.351 18.442 1.00 94.81 100 GLY A CA 1
ATOM 765 C C . GLY A 1 100 ? -23.487 -4.847 18.191 1.00 94.81 100 GLY A C 1
ATOM 766 O O . GLY A 1 100 ? -23.908 -4.396 17.118 1.0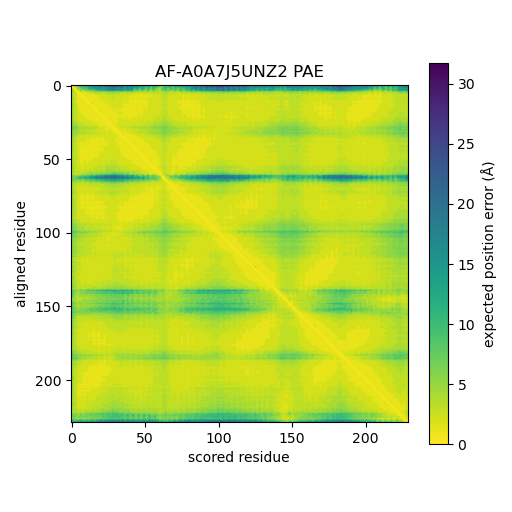0 94.81 100 GLY A O 1
ATOM 767 N N . GLU A 1 101 ? -23.189 -4.066 19.231 1.00 96.12 101 GLU A N 1
ATOM 768 C CA . GLU A 1 101 ? -23.290 -2.607 19.224 1.00 96.12 101 GLU A CA 1
ATOM 769 C C . GLU A 1 101 ? -22.177 -1.952 18.397 1.00 96.12 101 GLU A C 1
ATOM 771 O O . GLU A 1 101 ? -20.986 -2.212 18.587 1.00 96.12 101 GLU A O 1
ATOM 776 N N . VAL A 1 102 ? -22.574 -1.034 17.513 1.00 96.25 102 VAL A N 1
ATOM 777 C CA . VAL A 1 102 ? -21.666 -0.359 16.573 1.00 96.25 102 VAL A CA 1
ATOM 778 C C . VAL A 1 102 ? -20.607 0.474 17.300 1.00 96.25 102 VAL A C 1
ATOM 780 O O . VAL A 1 102 ? -19.430 0.422 16.954 1.00 96.25 102 VAL A O 1
ATOM 783 N N . GLU A 1 103 ? -20.990 1.218 18.339 1.00 95.00 103 GLU A N 1
ATOM 784 C CA . GLU A 1 103 ? -20.056 2.087 19.062 1.00 95.00 103 GLU A CA 1
ATOM 785 C C . GLU A 1 103 ? -18.984 1.294 19.821 1.00 95.00 103 GLU A C 1
ATOM 787 O O . GLU A 1 103 ? -17.798 1.645 19.772 1.00 95.00 103 GLU A O 1
ATOM 792 N N . ALA A 1 104 ? -19.375 0.186 20.457 1.00 95.50 104 ALA A N 1
ATOM 793 C CA . ALA A 1 104 ? -18.452 -0.720 21.128 1.00 95.50 104 ALA A CA 1
ATOM 794 C C . ALA A 1 104 ? -17.466 -1.355 20.132 1.00 95.50 104 ALA A C 1
ATOM 796 O O . ALA A 1 104 ? -16.253 -1.359 20.375 1.00 95.50 104 ALA A O 1
ATOM 797 N N . ALA A 1 105 ? -17.966 -1.833 18.986 1.00 96.44 105 ALA A N 1
ATOM 798 C CA . ALA A 1 105 ? -17.139 -2.408 17.928 1.00 96.44 105 ALA A CA 1
ATOM 799 C C . ALA A 1 105 ? -16.137 -1.389 17.368 1.00 96.44 105 ALA A C 1
ATOM 801 O O . ALA A 1 105 ? -14.934 -1.667 17.316 1.00 96.44 105 ALA A O 1
ATOM 802 N N . ASN A 1 106 ? -16.588 -0.183 17.019 1.00 95.19 106 ASN A N 1
ATOM 803 C CA . ASN A 1 106 ? -15.733 0.836 16.408 1.00 95.19 106 ASN A CA 1
ATOM 804 C C . ASN A 1 106 ? -14.672 1.350 17.389 1.00 95.19 106 ASN A C 1
ATOM 806 O O . ASN A 1 106 ? -13.502 1.472 17.023 1.00 95.19 106 ASN A O 1
ATOM 810 N N . THR A 1 107 ? -15.041 1.567 18.654 1.00 94.25 107 THR A N 1
ATOM 811 C CA . THR A 1 107 ? -14.101 1.993 19.704 1.00 94.25 107 THR A CA 1
ATOM 812 C C . THR A 1 107 ? -13.006 0.953 19.920 1.00 94.25 107 THR A C 1
ATOM 814 O O . THR A 1 107 ? -11.817 1.284 19.920 1.00 94.25 107 THR A O 1
ATOM 817 N N . LYS A 1 108 ? -13.388 -0.324 20.042 1.00 95.88 108 LYS A N 1
ATOM 818 C CA . LYS A 1 108 ? -12.439 -1.429 20.222 1.00 95.88 108 LYS A CA 1
ATOM 819 C C . LYS A 1 108 ? -11.547 -1.627 18.994 1.00 95.88 108 LYS A C 1
ATOM 821 O O . LYS A 1 108 ? -10.356 -1.893 19.147 1.00 95.88 108 LYS A O 1
ATOM 826 N N . THR A 1 109 ? -12.085 -1.418 17.794 1.00 95.75 109 THR A N 1
ATOM 827 C CA . THR A 1 109 ? -11.315 -1.472 16.541 1.00 95.75 109 THR A CA 1
ATOM 828 C C . THR A 1 109 ? -10.256 -0.371 16.490 1.00 95.75 109 THR A C 1
ATOM 830 O O . THR A 1 109 ? -9.086 -0.654 16.247 1.00 95.75 109 THR A O 1
ATOM 833 N N . LEU A 1 110 ? -10.623 0.882 16.782 1.00 93.75 110 LEU A N 1
ATOM 834 C CA . LEU A 1 110 ? -9.675 2.004 16.801 1.00 93.75 110 LEU A CA 1
ATOM 835 C C . LEU A 1 110 ? -8.556 1.801 17.832 1.00 93.75 110 LEU A C 1
ATOM 837 O O . LEU A 1 110 ? -7.405 2.152 17.575 1.00 93.75 110 LEU A O 1
ATOM 841 N N . GLN A 1 111 ? -8.869 1.203 18.984 1.00 94.38 111 GLN A N 1
ATOM 842 C CA . GLN A 1 111 ? -7.859 0.820 19.973 1.00 94.38 111 GLN A CA 1
ATOM 843 C C . GLN A 1 111 ? -6.930 -0.281 19.444 1.00 94.38 111 GLN A C 1
ATOM 845 O O . GLN A 1 111 ? -5.714 -0.174 19.603 1.00 94.38 111 GLN A O 1
ATOM 850 N N . ALA A 1 112 ? -7.479 -1.297 18.772 1.00 95.62 112 ALA A N 1
ATOM 851 C CA . ALA A 1 112 ? -6.708 -2.391 18.183 1.00 95.62 112 ALA A CA 1
ATOM 852 C C . ALA A 1 112 ? -5.785 -1.938 17.038 1.00 95.62 112 ALA A C 1
ATOM 854 O O . ALA A 1 112 ? -4.755 -2.566 16.799 1.00 95.62 112 ALA A O 1
ATOM 855 N N . LEU A 1 113 ? -6.100 -0.826 16.368 1.00 95.62 113 LEU A N 1
ATOM 856 C CA . LEU A 1 113 ? -5.242 -0.243 15.335 1.00 95.62 113 LEU A CA 1
ATOM 857 C C . LEU A 1 113 ? -3.990 0.450 15.897 1.00 95.62 113 LEU A C 1
ATOM 859 O O . LEU A 1 113 ? -3.025 0.621 15.154 1.00 95.62 113 LEU A O 1
ATOM 863 N N . LYS A 1 114 ? -3.953 0.840 17.182 1.00 95.50 114 LYS A N 1
ATOM 864 C CA . LYS A 1 114 ? -2.822 1.608 17.746 1.00 95.50 114 LYS A CA 1
ATOM 865 C C . LYS A 1 114 ? -1.466 0.897 17.617 1.00 95.50 114 LYS A C 1
ATOM 867 O O . LYS A 1 114 ? -0.542 1.532 17.103 1.00 95.50 114 LYS A O 1
ATOM 872 N N . PRO A 1 115 ? -1.310 -0.386 18.011 1.00 96.44 115 PRO A N 1
ATOM 873 C CA . PRO A 1 115 ? -0.034 -1.086 17.853 1.00 96.44 115 PRO A CA 1
ATOM 874 C C . PRO A 1 115 ? 0.383 -1.211 16.383 1.00 96.44 115 PRO A C 1
ATOM 876 O O . PRO A 1 115 ? 1.528 -0.919 16.046 1.00 96.44 115 PRO A O 1
ATOM 879 N N . ALA A 1 116 ? -0.557 -1.551 15.491 1.00 95.69 116 ALA A N 1
ATOM 880 C CA . ALA A 1 116 ? -0.303 -1.604 14.049 1.00 95.69 116 ALA A CA 1
ATOM 881 C C . ALA A 1 116 ? 0.116 -0.233 13.488 1.00 95.69 116 ALA A C 1
ATOM 883 O O . ALA A 1 116 ? 0.963 -0.158 12.601 1.00 95.69 116 ALA A O 1
ATOM 884 N N . GLY A 1 117 ? -0.409 0.855 14.060 1.00 96.25 117 GLY A N 1
ATOM 885 C CA . GLY A 1 117 ? -0.047 2.231 13.732 1.00 96.25 117 GLY A CA 1
ATOM 886 C C . GLY A 1 117 ? 1.444 2.545 13.879 1.00 96.25 117 GLY A C 1
ATOM 887 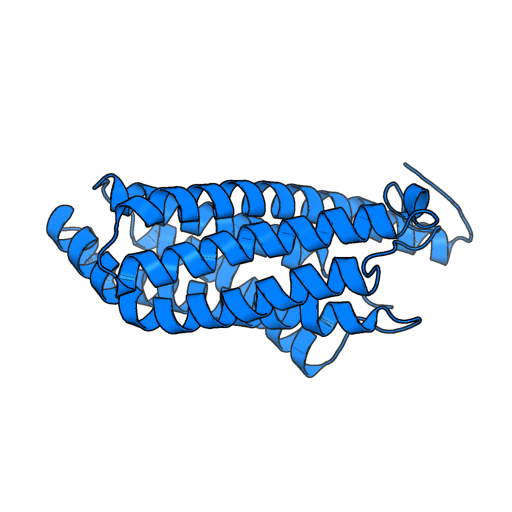O O . GLY A 1 117 ? 1.938 3.394 13.143 1.00 96.25 117 GLY A O 1
ATOM 888 N N . ILE A 1 118 ? 2.181 1.848 14.756 1.00 97.50 118 ILE A N 1
ATOM 889 C CA . ILE A 1 118 ? 3.646 1.990 14.844 1.00 97.50 118 ILE A CA 1
ATOM 890 C C . ILE A 1 118 ? 4.285 1.528 13.534 1.00 97.50 118 ILE A C 1
ATOM 892 O O . ILE A 1 118 ? 5.030 2.278 12.905 1.00 97.50 118 ILE A O 1
ATOM 896 N N . PHE A 1 119 ? 3.965 0.306 13.104 1.00 98.00 119 PHE A N 1
ATOM 897 C CA . PHE A 1 119 ? 4.537 -0.261 11.888 1.00 98.00 119 PHE A CA 1
ATOM 898 C C . PHE A 1 119 ? 4.072 0.492 10.640 1.00 98.00 119 PHE A C 1
ATOM 900 O O . PHE A 1 119 ? 4.893 0.779 9.776 1.00 98.00 119 PHE A O 1
ATOM 907 N N . VAL A 1 120 ? 2.798 0.902 10.578 1.00 98.25 120 VAL A N 1
ATOM 908 C CA . VAL A 1 120 ? 2.284 1.765 9.498 1.00 98.25 120 VAL A CA 1
ATOM 909 C C . VAL A 1 120 ? 3.086 3.066 9.414 1.00 98.25 120 VAL A C 1
ATOM 911 O O . VAL A 1 120 ? 3.499 3.450 8.325 1.00 98.25 120 VAL A O 1
ATOM 914 N N . GLY A 1 121 ? 3.360 3.723 10.545 1.00 98.12 121 GLY A N 1
ATOM 915 C CA . GLY A 1 121 ? 4.153 4.953 10.575 1.00 98.12 121 GLY A CA 1
ATOM 916 C C . GLY A 1 121 ? 5.592 4.750 10.097 1.00 98.12 121 GLY A C 1
ATOM 917 O O . GLY A 1 121 ? 6.071 5.513 9.262 1.00 98.12 121 GLY A O 1
ATOM 918 N N . VAL A 1 122 ? 6.270 3.702 10.575 1.00 98.12 122 VAL A N 1
ATOM 919 C CA . VAL A 1 122 ? 7.656 3.385 10.176 1.00 98.12 122 VAL A CA 1
ATOM 920 C C . VAL A 1 122 ? 7.740 2.985 8.702 1.00 98.12 122 VAL A C 1
ATOM 922 O O . VAL A 1 122 ? 8.620 3.462 7.988 1.00 98.12 122 VAL A O 1
ATOM 925 N N . LEU A 1 123 ? 6.800 2.173 8.214 1.00 97.94 123 LEU A N 1
ATOM 926 C CA . LEU A 1 123 ? 6.697 1.849 6.792 1.00 97.94 123 LEU A CA 1
ATOM 927 C C . LEU A 1 123 ? 6.450 3.120 5.967 1.00 97.94 123 LEU A C 1
ATOM 929 O O . LEU A 1 123 ? 7.102 3.322 4.947 1.00 97.94 123 LEU A O 1
ATOM 933 N N . GLY A 1 124 ? 5.593 4.020 6.456 1.00 98.00 124 GLY A N 1
ATOM 934 C CA . GLY A 1 124 ? 5.353 5.339 5.872 1.00 98.00 124 GLY A CA 1
ATOM 935 C C . GLY A 1 124 ? 6.613 6.202 5.767 1.00 98.00 124 GLY A C 1
ATOM 936 O O . GLY A 1 124 ? 6.806 6.860 4.748 1.00 98.00 124 GLY A O 1
ATOM 937 N N . LEU A 1 125 ? 7.512 6.160 6.757 1.00 98.25 125 LEU A N 1
ATOM 938 C CA . LEU A 1 125 ? 8.825 6.815 6.658 1.00 98.25 125 LEU A CA 1
ATOM 939 C C . LEU A 1 125 ? 9.669 6.212 5.530 1.00 98.25 125 LEU A C 1
ATOM 941 O O . LEU A 1 125 ? 10.259 6.956 4.750 1.00 98.25 125 LEU A O 1
ATOM 945 N N . GLY A 1 126 ? 9.684 4.883 5.396 1.00 97.94 126 GLY A N 1
ATOM 946 C CA . GLY A 1 126 ? 10.345 4.209 4.275 1.00 97.94 126 GLY A CA 1
ATOM 947 C C . GLY A 1 126 ? 9.791 4.665 2.923 1.00 97.94 126 GLY A C 1
ATOM 948 O O . GLY A 1 126 ? 10.550 5.020 2.026 1.00 97.94 126 GLY A O 1
ATOM 949 N N . MET A 1 127 ? 8.466 4.759 2.803 1.00 98.00 127 MET A N 1
ATOM 950 C CA . MET A 1 127 ? 7.790 5.241 1.594 1.00 98.00 127 MET A CA 1
ATOM 951 C C . MET A 1 127 ? 8.085 6.719 1.302 1.00 98.00 127 MET A C 1
ATOM 953 O O . MET A 1 127 ? 8.231 7.092 0.140 1.00 98.00 127 MET A O 1
ATOM 957 N N . ALA A 1 128 ? 8.232 7.560 2.331 1.00 98.44 128 ALA A N 1
ATOM 958 C CA . ALA A 1 128 ? 8.642 8.955 2.166 1.00 98.44 128 ALA A CA 1
ATOM 959 C C . ALA A 1 128 ? 10.075 9.064 1.621 1.00 98.44 128 ALA A C 1
ATOM 961 O O . ALA A 1 128 ? 10.347 9.883 0.744 1.00 98.44 128 ALA A O 1
ATOM 962 N N . VAL A 1 129 ? 10.990 8.215 2.097 1.00 98.12 129 VAL A N 1
ATOM 963 C CA . VAL A 1 129 ? 12.357 8.157 1.560 1.00 98.12 129 VAL A CA 1
ATOM 964 C C . VAL A 1 129 ? 12.347 7.635 0.123 1.00 98.12 129 VAL A C 1
ATOM 966 O O . VAL A 1 129 ? 12.996 8.238 -0.726 1.00 98.12 129 VAL A O 1
ATOM 969 N N . ILE A 1 130 ? 11.553 6.601 -0.183 1.00 97.50 130 ILE A N 1
ATOM 970 C CA . ILE A 1 130 ? 11.357 6.110 -1.557 1.00 97.50 130 ILE A CA 1
ATOM 971 C C . ILE A 1 130 ? 10.875 7.245 -2.469 1.00 97.50 130 ILE A C 1
ATOM 973 O O . ILE A 1 130 ? 11.451 7.448 -3.536 1.00 97.50 130 ILE A O 1
ATOM 977 N N . ALA A 1 131 ? 9.885 8.032 -2.040 1.00 97.75 131 ALA A N 1
ATOM 978 C CA . ALA A 1 131 ? 9.381 9.176 -2.798 1.00 97.75 131 ALA A CA 1
ATOM 979 C C . ALA A 1 131 ? 10.497 10.166 -3.173 1.00 97.75 131 ALA A C 1
ATOM 981 O O . ALA A 1 131 ? 10.614 10.570 -4.331 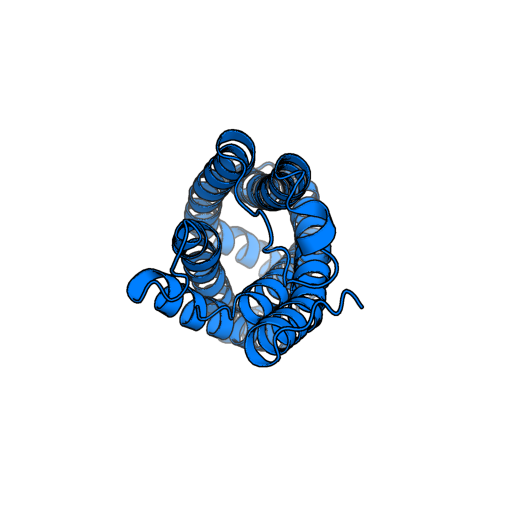1.00 97.75 131 ALA A O 1
ATOM 982 N N . ILE A 1 132 ? 11.358 10.508 -2.209 1.00 97.94 132 ILE A N 1
ATOM 983 C CA . ILE A 1 132 ? 12.518 11.381 -2.433 1.00 97.94 132 ILE A CA 1
ATOM 984 C C . ILE A 1 132 ? 13.519 10.716 -3.385 1.00 97.94 132 ILE A C 1
ATOM 986 O O . ILE A 1 132 ? 14.036 11.379 -4.284 1.00 97.94 132 ILE A O 1
ATOM 990 N N . SER A 1 133 ? 13.787 9.418 -3.221 1.00 96.75 133 SER A N 1
ATOM 991 C CA . SER A 1 133 ? 14.716 8.666 -4.069 1.00 96.75 133 SER A CA 1
ATOM 992 C C . SER A 1 133 ? 14.273 8.623 -5.531 1.00 96.75 133 SER A C 1
ATOM 994 O O . SER A 1 133 ? 15.117 8.826 -6.402 1.00 96.75 133 SER A O 1
ATOM 996 N N . PHE A 1 134 ? 12.977 8.436 -5.809 1.00 95.50 134 PHE A N 1
ATOM 997 C CA . PHE A 1 134 ? 12.445 8.482 -7.177 1.00 95.50 134 PHE A CA 1
ATOM 998 C C . PHE A 1 134 ? 12.803 9.797 -7.864 1.00 95.50 134 PHE A C 1
ATOM 1000 O O . PHE A 1 134 ? 13.410 9.783 -8.931 1.00 95.50 134 PHE A O 1
ATOM 1007 N N . VAL A 1 135 ? 12.522 10.929 -7.214 1.00 95.94 135 VAL A N 1
ATOM 1008 C CA . VAL A 1 135 ? 12.806 12.260 -7.769 1.00 95.94 135 VAL A CA 1
ATOM 1009 C C . VAL A 1 135 ? 14.311 12.522 -7.858 1.00 95.94 135 VAL A C 1
ATOM 1011 O O . VAL A 1 135 ? 14.803 13.003 -8.877 1.00 95.94 135 VAL A O 1
ATOM 1014 N N . ARG A 1 136 ? 15.068 12.194 -6.804 1.00 95.88 136 ARG A N 1
ATOM 1015 C CA . ARG A 1 136 ? 16.501 12.511 -6.7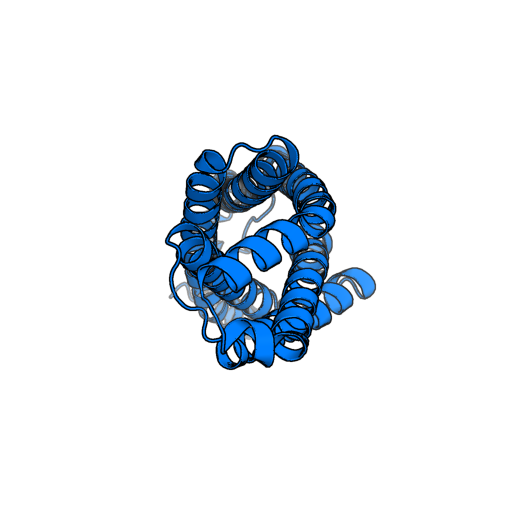10 1.00 95.88 136 ARG A CA 1
ATOM 1016 C C . ARG A 1 136 ? 17.345 11.766 -7.737 1.00 95.88 136 ARG A C 1
ATOM 1018 O O . ARG A 1 136 ? 18.306 12.351 -8.245 1.00 95.88 136 ARG A O 1
ATOM 1025 N N . TYR A 1 137 ? 17.012 10.500 -7.980 1.00 93.50 137 TYR A N 1
ATOM 1026 C CA . TYR A 1 137 ? 17.740 9.607 -8.882 1.00 93.50 137 TYR A CA 1
ATOM 1027 C C . TYR A 1 137 ? 17.041 9.416 -10.231 1.00 93.50 137 TYR A C 1
ATOM 1029 O O . TYR A 1 137 ? 17.542 8.665 -11.058 1.00 93.50 137 TYR A O 1
ATOM 1037 N N . GLN A 1 138 ? 15.919 10.108 -10.458 1.00 91.69 138 GLN A N 1
ATOM 1038 C CA . GLN A 1 138 ? 15.117 10.031 -11.682 1.00 91.69 138 GLN A CA 1
ATOM 1039 C C . GLN A 1 138 ? 14.754 8.587 -12.063 1.00 91.69 138 GLN A C 1
ATOM 1041 O O . GLN A 1 138 ? 14.897 8.161 -13.208 1.00 91.69 138 GLN A O 1
ATOM 1046 N N . LEU A 1 139 ? 14.315 7.821 -11.062 1.00 90.19 139 LEU A N 1
ATOM 1047 C CA . LEU A 1 139 ? 13.891 6.433 -11.237 1.00 90.19 139 LEU A CA 1
ATOM 1048 C C . LEU A 1 139 ? 12.530 6.388 -11.939 1.00 90.19 139 LEU A C 1
ATOM 1050 O O . LEU A 1 139 ? 11.728 7.310 -11.802 1.00 90.19 139 LEU A O 1
ATOM 1054 N N . GLY A 1 140 ? 12.242 5.282 -12.620 1.00 83.62 140 GLY A N 1
ATOM 1055 C CA . GLY A 1 140 ? 10.941 5.059 -13.259 1.00 83.62 140 GLY A CA 1
ATOM 1056 C C . GLY A 1 140 ? 10.939 5.150 -14.776 1.00 83.62 140 GLY A C 1
ATOM 1057 O O . GLY A 1 140 ? 9.932 4.760 -15.343 1.00 83.62 140 GLY A O 1
ATOM 1058 N N . ALA A 1 141 ? 12.043 5.602 -15.388 1.00 85.00 141 ALA A N 1
ATOM 1059 C CA . ALA A 1 141 ? 12.166 5.805 -16.831 1.00 85.00 141 ALA A CA 1
ATOM 1060 C C . ALA A 1 141 ? 11.745 4.560 -17.634 1.00 85.00 141 ALA A C 1
ATOM 1062 O O . ALA A 1 141 ? 12.456 3.551 -17.633 1.00 85.00 141 ALA A O 1
ATOM 1063 N N . ALA A 1 142 ? 10.609 4.639 -18.320 1.00 84.19 142 ALA A N 1
ATOM 1064 C CA . ALA A 1 142 ? 10.076 3.556 -19.127 1.00 84.19 142 ALA A CA 1
ATOM 1065 C C . ALA A 1 142 ? 10.924 3.324 -20.393 1.00 84.19 142 ALA A C 1
ATOM 1067 O O . ALA A 1 142 ? 11.358 4.291 -21.038 1.00 84.19 142 ALA A O 1
ATOM 1068 N N . PRO A 1 143 ? 11.155 2.060 -20.794 1.00 85.19 143 PRO A N 1
ATOM 1069 C CA . PRO A 1 143 ? 11.861 1.748 -22.030 1.00 85.19 143 PRO A CA 1
ATOM 1070 C C . PRO A 1 143 ? 11.116 2.287 -23.264 1.00 85.19 143 PRO A C 1
ATOM 1072 O O . PRO A 1 143 ? 9.884 2.307 -23.275 1.00 85.19 143 PRO A O 1
ATOM 1075 N N . PRO A 1 144 ? 11.813 2.676 -24.350 1.00 87.62 144 PRO A N 1
ATOM 1076 C CA . PRO A 1 144 ? 11.167 3.130 -25.584 1.00 87.62 144 PRO A CA 1
ATOM 1077 C C . PRO A 1 144 ? 10.187 2.117 -26.190 1.00 87.62 144 PRO A C 1
ATOM 1079 O O . PRO A 1 144 ? 9.262 2.511 -26.906 1.00 87.62 144 PRO A O 1
ATOM 1082 N N . GLU A 1 145 ? 10.395 0.828 -25.944 1.00 89.25 145 GLU A N 1
ATOM 1083 C CA . GLU A 1 145 ? 9.559 -0.279 -26.408 1.00 89.25 145 GLU A CA 1
ATOM 1084 C C . GLU A 1 145 ? 8.204 -0.318 -25.693 1.00 89.25 145 GLU A C 1
ATOM 1086 O O . GLU A 1 145 ? 7.261 -0.920 -26.206 1.00 89.25 145 GLU A O 1
ATOM 1091 N N . GLU A 1 146 ? 8.079 0.333 -24.538 1.00 86.56 146 GLU A N 1
ATOM 1092 C CA . GLU A 1 146 ? 6.839 0.386 -23.781 1.00 86.56 146 GLU A CA 1
ATOM 1093 C C . GLU A 1 146 ? 5.842 1.382 -24.422 1.00 86.56 146 GLU A C 1
ATOM 1095 O O . GLU A 1 146 ? 6.171 2.557 -24.649 1.00 86.56 146 GLU A O 1
ATOM 1100 N N . PRO A 1 147 ? 4.609 0.953 -24.760 1.00 90.38 147 PRO A N 1
ATOM 1101 C CA . PRO A 1 147 ? 3.547 1.851 -25.200 1.00 90.38 147 PRO A CA 1
ATOM 1102 C C . PRO A 1 147 ? 3.244 2.921 -24.152 1.00 90.38 147 PRO A C 1
ATOM 1104 O O . PRO A 1 147 ? 3.303 2.667 -22.955 1.00 90.38 147 PRO A O 1
ATOM 1107 N N . ILE A 1 148 ? 2.822 4.103 -24.607 1.00 87.38 148 ILE A N 1
ATOM 1108 C CA . ILE A 1 148 ? 2.438 5.247 -23.760 1.00 87.38 148 ILE A CA 1
ATOM 1109 C C . ILE A 1 148 ? 3.603 5.816 -22.927 1.00 87.38 148 ILE A C 1
ATOM 1111 O O . ILE A 1 148 ? 4.094 6.892 -23.275 1.00 87.38 148 ILE A O 1
ATOM 1115 N N . SER A 1 149 ? 4.052 5.130 -21.875 1.00 83.19 149 SER A N 1
ATOM 1116 C CA . SER A 1 149 ? 5.113 5.561 -20.945 1.00 83.19 149 SER A CA 1
ATOM 1117 C C . SER A 1 149 ? 6.462 5.721 -21.654 1.00 83.19 149 SER A C 1
ATOM 1119 O O . SER A 1 149 ? 7.081 6.782 -21.579 1.00 83.19 149 SER A O 1
ATOM 1121 N N . GLY A 1 150 ? 6.837 4.777 -22.523 1.00 83.56 150 GLY A N 1
ATOM 1122 C CA . GLY A 1 150 ? 8.070 4.842 -23.318 1.00 83.56 150 GLY A CA 1
ATOM 1123 C C . GLY A 1 150 ? 8.172 6.045 -24.267 1.00 83.56 150 GLY A C 1
ATOM 1124 O O . GLY A 1 150 ? 9.252 6.366 -24.765 1.00 83.56 150 GLY A O 1
ATOM 1125 N N . ARG A 1 151 ? 7.074 6.777 -24.523 1.00 86.12 151 ARG A N 1
ATOM 1126 C CA . ARG A 1 151 ? 7.122 8.064 -25.252 1.00 86.12 151 ARG A CA 1
ATOM 1127 C C . ARG A 1 151 ? 7.797 9.159 -24.433 1.00 86.12 151 ARG A C 1
ATOM 1129 O O . ARG A 1 151 ? 8.376 10.074 -25.014 1.00 86.12 151 ARG A O 1
ATOM 1136 N N . PHE A 1 152 ? 7.717 9.068 -23.111 1.00 85.31 152 PHE A N 1
ATOM 1137 C CA . PHE A 1 152 ? 8.250 10.035 -22.160 1.00 85.31 152 PHE A CA 1
ATOM 1138 C C . PHE A 1 152 ? 9.588 9.601 -21.558 1.00 85.31 152 PHE A C 1
ATOM 1140 O O . PHE A 1 152 ? 10.159 10.374 -20.800 1.00 85.31 152 PHE A O 1
ATOM 1147 N N . GLY A 1 153 ? 10.149 8.448 -21.947 1.00 80.88 153 GLY A N 1
ATOM 1148 C CA . GLY A 1 153 ? 11.430 7.952 -21.417 1.00 80.88 153 GLY A CA 1
ATOM 1149 C C . GLY A 1 153 ? 12.625 8.900 -21.625 1.00 80.88 153 GLY A C 1
ATOM 1150 O O . GLY A 1 153 ? 13.601 8.848 -20.885 1.00 80.88 153 GLY A O 1
ATOM 1151 N N . HIS A 1 154 ? 12.537 9.832 -22.583 1.00 84.62 154 HIS A N 1
ATOM 1152 C CA . HIS A 1 154 ? 13.523 10.906 -22.782 1.00 84.62 154 HIS A CA 1
ATOM 1153 C C . HIS A 1 154 ? 13.394 12.069 -21.773 1.00 84.62 154 HIS A C 1
ATOM 1155 O O . HIS A 1 154 ? 14.273 12.927 -21.701 1.00 84.62 154 HIS A O 1
ATOM 1161 N N . LEU A 1 155 ? 12.311 12.101 -20.992 1.00 88.56 155 LEU A N 1
ATOM 1162 C CA . LEU A 1 155 ? 12.011 13.051 -19.917 1.00 88.56 155 LEU A CA 1
ATOM 1163 C C . LEU A 1 155 ? 11.833 12.298 -18.583 1.00 88.56 155 LEU A C 1
ATOM 1165 O O . LEU A 1 155 ? 10.752 12.340 -17.991 1.00 88.56 155 LEU A O 1
ATOM 1169 N N . PRO A 1 156 ? 12.887 11.641 -18.064 1.00 86.81 156 PRO A N 1
ATOM 1170 C CA . PRO A 1 156 ? 12.802 10.773 -16.882 1.00 86.81 156 PRO A CA 1
ATOM 1171 C C . PRO A 1 156 ? 12.284 11.491 -15.623 1.00 86.81 156 PRO A C 1
ATOM 1173 O O . PRO A 1 156 ? 11.697 10.874 -14.738 1.00 86.81 156 PRO A O 1
ATOM 1176 N N . ILE A 1 157 ? 12.423 12.820 -15.559 1.00 92.06 157 ILE A N 1
ATOM 1177 C CA . ILE A 1 157 ? 11.867 13.635 -14.477 1.00 92.06 157 ILE A CA 1
ATOM 1178 C C . ILE A 1 157 ? 10.334 13.549 -14.373 1.00 92.06 157 ILE A C 1
ATOM 1180 O O . ILE A 1 157 ? 9.804 13.671 -13.271 1.00 92.06 157 ILE A O 1
ATOM 1184 N N . LEU A 1 158 ? 9.609 13.329 -15.477 1.00 91.12 158 LEU A N 1
ATOM 1185 C CA . LEU A 1 158 ? 8.144 13.254 -15.457 1.00 91.12 158 LEU A CA 1
ATOM 1186 C C . LEU A 1 158 ? 7.664 12.015 -14.698 1.00 91.12 158 LEU A C 1
ATOM 1188 O O . LEU A 1 158 ? 6.844 12.127 -13.788 1.00 91.12 158 LEU A O 1
ATOM 1192 N N . GLU A 1 159 ? 8.214 10.848 -15.026 1.00 88.56 159 GLU A N 1
ATOM 1193 C CA . GLU A 1 159 ? 7.875 9.590 -14.355 1.00 88.56 159 GLU A CA 1
ATOM 1194 C C . GLU A 1 159 ? 8.399 9.561 -12.920 1.00 88.56 159 GLU A C 1
ATOM 1196 O O . GLU A 1 159 ? 7.691 9.124 -12.012 1.00 88.56 159 GLU A O 1
ATOM 1201 N N . ALA A 1 160 ? 9.582 10.130 -12.683 1.00 92.88 160 ALA A N 1
ATOM 1202 C CA . ALA A 1 160 ? 10.140 10.281 -11.347 1.00 92.88 160 ALA A CA 1
ATOM 1203 C C . ALA A 1 160 ? 9.263 11.149 -10.431 1.00 92.88 160 ALA A C 1
ATOM 1205 O O . ALA A 1 160 ? 9.044 10.796 -9.272 1.00 92.88 160 ALA A O 1
ATOM 1206 N N . LEU A 1 161 ? 8.732 12.270 -10.935 1.00 95.38 161 LEU A N 1
ATOM 1207 C CA . LEU A 1 161 ? 7.792 13.115 -10.192 1.00 95.38 161 LEU A CA 1
ATOM 1208 C C . LEU A 1 161 ? 6.444 12.422 -9.988 1.00 95.38 161 LEU A C 1
ATOM 1210 O O . LEU A 1 161 ? 5.870 12.535 -8.907 1.00 95.38 161 LEU A O 1
ATOM 1214 N N . PHE A 1 162 ? 5.950 11.690 -10.989 1.00 94.81 162 PHE A N 1
ATOM 1215 C CA . PHE A 1 162 ? 4.702 10.937 -10.881 1.00 94.81 162 PHE A CA 1
ATOM 1216 C C . PHE A 1 162 ? 4.794 9.831 -9.820 1.00 94.81 162 PHE A C 1
ATOM 1218 O O . PHE A 1 162 ? 4.010 9.822 -8.869 1.00 94.81 162 PHE A O 1
ATOM 1225 N N . LEU A 1 163 ? 5.780 8.936 -9.929 1.00 94.19 163 LEU A N 1
ATOM 1226 C CA . LEU A 1 163 ? 5.977 7.829 -8.989 1.00 94.19 163 LEU A CA 1
ATOM 1227 C C . LEU A 1 163 ? 6.424 8.330 -7.614 1.00 94.19 163 LEU A C 1
ATOM 1229 O O . LEU A 1 163 ? 5.921 7.858 -6.595 1.00 94.19 163 LEU A O 1
ATOM 1233 N N . GLY A 1 164 ? 7.312 9.325 -7.566 1.00 96.56 164 GLY A N 1
ATOM 1234 C CA . GLY A 1 164 ? 7.711 9.975 -6.320 1.00 96.56 164 GLY A CA 1
ATOM 1235 C C . GLY A 1 164 ? 6.524 10.627 -5.610 1.00 96.56 164 GLY A C 1
ATOM 1236 O O . GLY A 1 164 ? 6.319 10.410 -4.417 1.00 96.56 164 GLY A O 1
ATOM 1237 N N . GLY A 1 165 ? 5.684 11.358 -6.345 1.00 97.25 165 GLY A N 1
ATOM 1238 C CA . GLY A 1 165 ? 4.452 11.949 -5.825 1.00 97.25 165 GLY A CA 1
ATOM 1239 C C . GLY A 1 165 ? 3.470 10.896 -5.312 1.00 97.25 165 GLY A C 1
ATOM 1240 O O . GLY A 1 165 ? 2.930 11.049 -4.216 1.00 97.25 165 GLY A O 1
ATOM 1241 N N . LEU A 1 166 ? 3.292 9.798 -6.049 1.00 96.88 166 LEU A N 1
ATOM 1242 C CA . LEU A 1 166 ? 2.436 8.681 -5.650 1.00 96.88 166 LEU A CA 1
ATOM 1243 C C . LEU A 1 166 ? 2.892 8.058 -4.321 1.00 96.88 166 LEU A C 1
ATOM 1245 O O . LEU A 1 166 ? 2.091 7.945 -3.389 1.00 96.88 166 LEU A O 1
ATOM 1249 N N . TRP A 1 167 ? 4.179 7.721 -4.193 1.00 97.88 167 TRP A N 1
ATOM 1250 C CA . TRP A 1 167 ? 4.740 7.228 -2.931 1.00 97.88 167 TRP A CA 1
ATOM 1251 C C . TRP A 1 167 ? 4.615 8.256 -1.807 1.00 97.88 167 TRP A C 1
ATOM 1253 O O . TRP A 1 167 ? 4.275 7.890 -0.682 1.00 97.88 167 TRP A O 1
ATOM 1263 N N . GLY A 1 168 ? 4.818 9.541 -2.111 1.00 98.31 168 GLY A N 1
ATOM 1264 C CA . GLY A 1 168 ? 4.682 10.640 -1.157 1.00 98.31 168 GLY A CA 1
ATOM 1265 C C . GLY A 1 168 ? 3.265 10.773 -0.598 1.00 98.31 168 GLY A C 1
ATOM 1266 O O . GLY A 1 168 ? 3.095 10.939 0.609 1.00 98.31 168 GLY A O 1
ATOM 1267 N N . VAL A 1 169 ? 2.238 10.635 -1.441 1.00 98.44 169 VAL A N 1
ATOM 1268 C CA . VAL A 1 169 ? 0.829 10.658 -1.013 1.00 98.44 169 VAL A CA 1
ATOM 1269 C C . VAL A 1 169 ? 0.521 9.484 -0.085 1.00 98.44 169 VAL A C 1
ATOM 1271 O O . VAL A 1 169 ? -0.079 9.677 0.974 1.00 98.44 169 VAL A O 1
ATOM 1274 N N . VAL A 1 170 ? 0.962 8.269 -0.421 1.00 98.31 170 VAL A N 1
ATOM 1275 C CA . VAL A 1 170 ? 0.705 7.105 0.442 1.00 98.31 170 VAL A CA 1
ATOM 1276 C C . VAL A 1 170 ? 1.487 7.195 1.757 1.00 98.31 170 VAL A C 1
ATOM 1278 O O . VAL A 1 170 ? 0.930 6.900 2.819 1.00 98.31 170 VAL A O 1
ATOM 1281 N N . ALA A 1 171 ? 2.731 7.682 1.713 1.00 98.62 171 ALA A N 1
ATOM 1282 C CA . ALA A 1 171 ? 3.541 7.964 2.895 1.00 98.62 171 ALA A CA 1
ATOM 1283 C C . ALA A 1 171 ? 2.864 8.986 3.817 1.00 98.62 171 ALA A C 1
ATOM 1285 O O . ALA A 1 171 ? 2.761 8.757 5.022 1.00 98.62 171 ALA A O 1
ATOM 1286 N N . LEU A 1 172 ? 2.333 10.079 3.258 1.00 98.69 172 LEU A N 1
ATOM 1287 C CA . LEU A 1 172 ? 1.583 11.081 4.013 1.00 98.69 172 LEU A CA 1
ATOM 1288 C C . LEU A 1 172 ? 0.389 10.448 4.737 1.00 98.69 172 LEU A C 1
ATOM 1290 O O . LEU A 1 172 ? 0.197 10.698 5.926 1.00 98.69 172 LEU A O 1
ATOM 1294 N N . GLY A 1 173 ? -0.378 9.591 4.057 1.00 98.50 173 GLY A N 1
ATOM 1295 C CA . GLY A 1 173 ? -1.494 8.875 4.678 1.00 98.50 173 GLY A CA 1
ATOM 1296 C C . GLY A 1 173 ? -1.058 8.000 5.855 1.00 98.50 173 GLY A C 1
ATOM 1297 O O . GLY A 1 173 ? -1.635 8.085 6.940 1.00 98.50 173 GLY A O 1
ATOM 1298 N N . ALA A 1 174 ? 0.015 7.227 5.678 1.00 98.62 174 ALA A N 1
ATOM 1299 C CA . ALA A 1 174 ? 0.575 6.358 6.714 1.00 98.62 174 ALA A CA 1
ATOM 1300 C C . ALA A 1 174 ? 1.084 7.133 7.941 1.00 98.62 174 ALA A C 1
ATOM 1302 O O . ALA A 1 174 ? 0.781 6.770 9.081 1.00 98.62 174 ALA A O 1
ATOM 1303 N N . LEU A 1 175 ? 1.797 8.239 7.721 1.00 98.62 175 LEU A N 1
ATOM 1304 C CA . LEU A 1 175 ? 2.304 9.093 8.795 1.00 98.62 175 LEU A CA 1
ATOM 1305 C C . LEU A 1 175 ? 1.168 9.793 9.542 1.00 98.62 175 LEU A C 1
ATOM 1307 O O . LEU A 1 175 ? 1.140 9.774 10.773 1.00 98.62 175 LEU A O 1
ATOM 1311 N N . LEU A 1 176 ? 0.196 10.364 8.824 1.00 98.50 176 LEU A N 1
ATOM 1312 C CA . LEU A 1 176 ? -0.970 11.003 9.439 1.00 98.50 176 LEU A CA 1
ATOM 1313 C C . LEU A 1 176 ? -1.790 10.009 10.257 1.00 98.50 176 LEU A C 1
ATOM 1315 O O . LEU A 1 176 ? -2.226 10.355 11.353 1.00 98.50 176 LEU A O 1
ATOM 1319 N N . PHE A 1 177 ? -1.965 8.781 9.767 1.00 98.38 177 PHE A N 1
ATOM 1320 C CA . PHE A 1 177 ? -2.639 7.713 10.500 1.00 98.38 177 PHE A CA 1
ATOM 1321 C C . PHE A 1 177 ? -1.921 7.377 11.810 1.00 98.38 177 PHE A C 1
ATOM 1323 O O . PHE A 1 177 ? -2.543 7.387 12.874 1.00 98.38 177 PHE A O 1
ATOM 1330 N N . ALA A 1 178 ? -0.608 7.143 11.755 1.00 97.94 178 ALA A N 1
ATOM 1331 C CA . ALA A 1 178 ? 0.188 6.843 12.940 1.00 97.94 178 ALA A CA 1
ATOM 1332 C C . ALA A 1 178 ? 0.132 7.993 13.961 1.00 97.94 178 ALA A C 1
ATOM 1334 O O . ALA A 1 178 ? -0.170 7.773 15.136 1.00 97.94 178 ALA A O 1
ATOM 1335 N N . ILE A 1 179 ? 0.335 9.234 13.505 1.00 98.06 179 ILE A N 1
ATOM 1336 C CA . ILE A 1 179 ? 0.265 10.429 14.353 1.00 98.06 179 ILE A CA 1
ATOM 1337 C C . ILE A 1 179 ? -1.126 10.557 14.978 1.00 98.06 179 ILE A C 1
ATOM 1339 O O . ILE A 1 179 ? -1.227 10.802 16.180 1.00 98.06 179 ILE A O 1
ATOM 1343 N N . ALA A 1 180 ? -2.200 10.366 14.209 1.00 97.50 180 ALA A N 1
ATOM 1344 C CA . ALA A 1 180 ? -3.571 10.472 14.705 1.00 97.50 180 ALA A CA 1
ATOM 1345 C C . ALA A 1 180 ? -3.838 9.525 15.883 1.00 97.50 180 ALA A C 1
ATOM 1347 O O . ALA A 1 180 ? -4.374 9.950 16.911 1.00 97.50 180 ALA A O 1
ATOM 1348 N N . LEU A 1 181 ? -3.442 8.256 15.740 1.00 95.81 181 LEU A N 1
ATOM 1349 C CA . LEU A 1 181 ? -3.683 7.210 16.733 1.00 95.81 181 LEU A CA 1
ATOM 1350 C C . LEU A 1 181 ? -2.875 7.411 18.019 1.00 95.81 181 LEU A C 1
ATOM 1352 O O . LEU A 1 181 ? -3.400 7.176 19.112 1.00 95.81 181 LEU A O 1
ATOM 1356 N N . TRP A 1 182 ? -1.623 7.862 17.899 1.00 94.94 182 TRP A N 1
ATOM 1357 C CA . TRP A 1 182 ? -0.704 8.003 19.033 1.00 94.94 182 TRP A CA 1
ATOM 1358 C C . TRP A 1 182 ? -0.793 9.351 19.748 1.00 94.94 182 TRP A C 1
ATOM 1360 O O . TRP A 1 182 ? -0.551 9.417 20.948 1.00 94.94 182 TRP A O 1
ATOM 1370 N N . THR A 1 183 ? -1.203 10.414 19.054 1.00 95.31 183 THR A N 1
ATOM 1371 C CA . THR A 1 183 ? -1.391 11.746 19.662 1.00 95.31 183 THR A CA 1
ATOM 1372 C C . THR A 1 183 ? -2.827 12.019 20.107 1.00 95.31 183 THR A C 1
ATOM 1374 O O . THR A 1 183 ? -3.108 13.093 20.634 1.00 95.31 183 THR A O 1
ATOM 1377 N N . GLY A 1 184 ? -3.751 11.076 19.881 1.00 92.69 184 GLY A N 1
ATOM 1378 C CA . GLY A 1 184 ? -5.167 11.267 20.198 1.00 92.69 184 GLY A CA 1
ATOM 1379 C C . GLY A 1 184 ? -5.820 12.369 19.359 1.00 92.69 184 GLY A C 1
ATOM 1380 O O . GLY A 1 184 ? -6.704 13.068 19.847 1.00 92.69 184 GLY A O 1
ATOM 1381 N N . ARG A 1 185 ? -5.375 12.548 18.108 1.00 94.50 185 ARG A N 1
ATOM 1382 C CA . ARG A 1 185 ? -5.867 13.571 17.168 1.00 94.50 185 ARG A CA 1
ATOM 1383 C C . ARG A 1 185 ? -6.690 12.926 16.044 1.00 94.50 185 ARG A C 1
ATOM 1385 O O . ARG A 1 185 ? -6.217 12.856 14.906 1.00 94.50 185 ARG A O 1
ATOM 1392 N N . PRO A 1 186 ? -7.920 12.446 16.320 1.00 91.50 186 PRO A N 1
ATOM 1393 C CA . PRO A 1 186 ? -8.728 11.697 15.351 1.00 91.50 186 PRO A CA 1
ATOM 1394 C C . PRO A 1 186 ? -9.058 12.499 14.084 1.00 91.50 186 PRO A C 1
ATOM 1396 O O . PRO A 1 186 ? -9.248 11.919 13.018 1.00 91.50 186 PRO A O 1
ATOM 1399 N N . GLN A 1 187 ? -9.045 13.834 14.150 1.00 95.12 187 GLN A N 1
ATOM 1400 C CA . GLN A 1 187 ? -9.245 14.717 13.000 1.00 95.12 187 GLN A CA 1
ATOM 1401 C C . GLN A 1 187 ? -8.182 14.573 11.903 1.00 95.12 187 GLN A C 1
ATOM 1403 O O . GLN A 1 187 ? -8.387 15.091 10.807 1.00 95.12 187 GLN A O 1
ATOM 1408 N N . LEU A 1 188 ? -7.045 13.929 12.183 1.00 97.50 188 LEU A N 1
ATOM 1409 C CA . LEU A 1 188 ? -6.020 13.626 11.184 1.00 97.50 188 LEU A CA 1
ATOM 1410 C C . LEU A 1 188 ? -6.360 12.371 10.366 1.00 97.50 188 LEU A C 1
ATOM 1412 O O . LEU A 1 188 ? -5.933 12.268 9.219 1.00 97.50 188 LEU A O 1
ATOM 1416 N N . LEU A 1 189 ? -7.195 11.466 10.894 1.00 97.06 189 LEU A N 1
ATOM 1417 C CA . LEU A 1 189 ? -7.580 10.240 10.189 1.00 97.06 189 LEU A CA 1
ATOM 1418 C C . LEU A 1 189 ? -8.332 10.537 8.887 1.00 97.06 189 LEU A C 1
ATOM 1420 O O . LEU A 1 189 ? -8.119 9.847 7.900 1.00 97.06 189 LEU A O 1
ATOM 1424 N N . ARG A 1 190 ? -9.147 11.602 8.836 1.00 97.62 190 ARG A N 1
ATOM 1425 C CA . ARG A 1 190 ? -9.832 12.009 7.592 1.00 97.62 190 ARG A CA 1
ATOM 1426 C C . ARG A 1 190 ? -8.850 12.356 6.471 1.00 97.62 190 ARG A C 1
ATOM 1428 O O . ARG A 1 190 ? -9.123 12.078 5.311 1.00 97.62 190 ARG A O 1
ATOM 1435 N N . TRP A 1 191 ? -7.713 12.955 6.817 1.00 98.25 191 TRP A N 1
ATOM 1436 C CA . TRP A 1 191 ? -6.681 13.315 5.850 1.00 98.25 191 TRP A CA 1
ATOM 1437 C C . TRP A 1 191 ? -5.889 12.087 5.410 1.00 98.25 191 TRP A C 1
ATOM 1439 O O . TRP A 1 191 ? -5.584 11.963 4.229 1.00 98.25 191 TRP A O 1
ATOM 1449 N N . ALA A 1 192 ? -5.643 11.144 6.327 1.00 98.31 192 ALA A N 1
ATOM 1450 C CA . ALA A 1 192 ? -5.082 9.843 5.976 1.00 98.31 192 ALA A CA 1
ATOM 1451 C C . ALA A 1 192 ? -5.989 9.070 5.004 1.00 98.31 192 ALA A C 1
ATOM 1453 O O . ALA A 1 192 ? -5.512 8.583 3.982 1.00 98.31 192 ALA A O 1
ATOM 1454 N N . VAL A 1 193 ? -7.302 9.042 5.268 1.00 98.56 193 VAL A N 1
ATOM 1455 C CA . VAL A 1 193 ? -8.308 8.458 4.366 1.00 98.56 193 VAL A CA 1
ATOM 1456 C C . VAL A 1 193 ? -8.220 9.093 2.980 1.00 98.56 193 VAL A C 1
ATOM 1458 O O . VAL A 1 193 ? -8.090 8.369 2.002 1.00 98.56 193 VAL A O 1
ATOM 1461 N N . TRP A 1 194 ? -8.229 10.424 2.875 1.00 98.56 194 TRP A N 1
ATOM 1462 C CA . TRP A 1 194 ? -8.128 11.097 1.574 1.00 98.56 194 TRP A CA 1
ATOM 1463 C C . TRP A 1 194 ? -6.823 10.803 0.840 1.00 98.56 194 TRP A C 1
ATOM 1465 O O . TRP A 1 194 ? -6.852 10.547 -0.362 1.00 98.56 194 TRP A O 1
ATOM 1475 N N . ALA A 1 195 ? -5.694 10.792 1.548 1.00 98.56 195 ALA A N 1
ATOM 1476 C CA . ALA A 1 195 ? -4.407 10.444 0.962 1.00 98.56 195 ALA A CA 1
ATOM 1477 C C . ALA A 1 195 ? -4.430 9.026 0.368 1.00 98.56 195 ALA A C 1
ATOM 1479 O O . ALA A 1 195 ? -4.016 8.826 -0.771 1.00 98.56 195 ALA A O 1
ATOM 1480 N N . TRP A 1 196 ? -4.992 8.047 1.079 1.00 98.56 196 TRP A N 1
ATOM 1481 C CA . TRP A 1 196 ? -5.124 6.682 0.566 1.00 98.56 196 TRP A CA 1
ATOM 1482 C C . TRP A 1 196 ? -6.200 6.516 -0.501 1.00 98.56 196 TRP A C 1
ATOM 1484 O O . TRP A 1 196 ? -6.027 5.675 -1.375 1.00 98.56 196 TRP A O 1
ATOM 1494 N N . VAL A 1 197 ? -7.264 7.325 -0.501 1.00 98.75 197 VAL A N 1
ATOM 1495 C CA . VAL A 1 197 ? -8.211 7.369 -1.626 1.00 98.75 197 VAL A CA 1
ATOM 1496 C C . VAL A 1 197 ? -7.494 7.834 -2.888 1.00 98.75 197 VAL A C 1
ATOM 1498 O O . VAL A 1 197 ? -7.550 7.151 -3.905 1.00 98.75 197 VAL A O 1
ATOM 1501 N N . ILE A 1 198 ? -6.775 8.958 -2.820 1.00 98.50 198 ILE A N 1
ATOM 1502 C CA . ILE A 1 198 ? -6.040 9.508 -3.967 1.00 98.50 198 ILE A CA 1
ATOM 1503 C C . ILE A 1 198 ? -4.973 8.514 -4.432 1.00 98.50 198 ILE A C 1
ATOM 1505 O O . ILE A 1 198 ? -4.962 8.126 -5.598 1.00 98.50 198 ILE A O 1
ATOM 1509 N N . GLY A 1 199 ? -4.117 8.054 -3.517 1.00 98.12 199 GLY A N 1
ATOM 1510 C CA . GLY A 1 199 ? -3.075 7.078 -3.829 1.00 98.12 199 GLY A CA 1
ATOM 1511 C C . GLY A 1 199 ? -3.650 5.770 -4.368 1.00 98.12 199 GLY A C 1
ATOM 1512 O O . GLY A 1 199 ? -3.133 5.235 -5.341 1.00 98.12 199 GLY A O 1
ATOM 1513 N N . GLY A 1 200 ? -4.752 5.287 -3.797 1.00 98.31 200 GLY A N 1
ATOM 1514 C CA . GLY A 1 200 ? -5.428 4.063 -4.214 1.00 98.31 200 GLY A CA 1
ATOM 1515 C C . GLY A 1 200 ? -6.036 4.156 -5.613 1.00 98.31 200 GLY A C 1
ATOM 1516 O O . GLY A 1 200 ? -5.849 3.242 -6.416 1.00 98.31 200 GLY A O 1
ATOM 1517 N N . VAL A 1 201 ? -6.695 5.273 -5.946 1.00 98.56 201 VAL A N 1
ATOM 1518 C CA . VAL A 1 201 ? -7.196 5.536 -7.307 1.00 98.56 201 VAL A CA 1
ATOM 1519 C C . VAL A 1 201 ? -6.037 5.562 -8.299 1.00 98.56 201 VAL A C 1
ATOM 1521 O O . VAL A 1 201 ? -6.091 4.868 -9.313 1.00 98.56 201 VAL A O 1
ATOM 1524 N N . VAL A 1 202 ? -4.973 6.310 -7.997 1.00 97.62 202 VAL A N 1
ATOM 1525 C CA . VAL A 1 202 ? -3.824 6.439 -8.902 1.00 97.62 202 VAL A CA 1
ATOM 1526 C C . VAL A 1 202 ? -3.102 5.099 -9.077 1.00 97.62 202 VAL A C 1
ATOM 1528 O O . VAL A 1 202 ? -2.840 4.724 -10.212 1.00 97.62 202 VAL A O 1
ATOM 1531 N N . PHE A 1 203 ? -2.857 4.331 -8.008 1.00 96.62 203 PHE A N 1
ATOM 1532 C CA . PHE A 1 203 ? -2.270 2.985 -8.101 1.00 96.62 203 PHE A CA 1
ATOM 1533 C C . PHE A 1 203 ? -3.139 2.017 -8.904 1.00 96.62 203 PHE A C 1
ATOM 1535 O O . PHE A 1 203 ? -2.608 1.235 -9.685 1.00 96.62 203 PHE A O 1
ATOM 1542 N N . THR A 1 204 ? -4.463 2.074 -8.736 1.00 97.56 204 THR A N 1
ATOM 1543 C CA . THR A 1 204 ? -5.391 1.209 -9.479 1.00 97.56 204 THR A CA 1
ATOM 1544 C C . THR A 1 204 ? -5.347 1.524 -10.970 1.00 97.56 204 THR A C 1
ATOM 1546 O O . THR A 1 204 ? -5.195 0.616 -11.782 1.00 97.56 204 THR A O 1
ATOM 1549 N N . LEU A 1 205 ? -5.438 2.808 -11.333 1.00 96.81 205 LEU A N 1
ATOM 1550 C CA . LEU A 1 205 ? -5.387 3.246 -12.728 1.00 96.81 205 LEU A CA 1
ATOM 1551 C C . LEU A 1 205 ? -4.018 2.982 -13.360 1.00 96.81 205 LEU A C 1
ATOM 1553 O O . LEU A 1 205 ? -3.952 2.498 -14.486 1.00 96.81 205 LEU A O 1
ATOM 1557 N N . PHE A 1 206 ? -2.938 3.250 -12.628 1.00 93.62 206 PHE A N 1
ATOM 1558 C CA . PHE A 1 206 ? -1.576 2.967 -13.069 1.00 93.62 206 PHE A CA 1
ATOM 1559 C C . PHE A 1 206 ? -1.345 1.462 -13.253 1.00 93.62 206 PHE A C 1
ATOM 1561 O O . PHE A 1 206 ? -0.879 1.040 -14.302 1.00 93.62 206 PHE A O 1
ATOM 1568 N N . GLY A 1 207 ? -1.750 0.630 -12.291 1.00 94.44 207 GLY A N 1
ATOM 1569 C CA . GLY A 1 207 ? -1.647 -0.825 -12.407 1.00 94.44 207 GLY A CA 1
ATOM 1570 C C . GLY A 1 207 ? -2.461 -1.383 -13.576 1.00 94.44 207 GLY A C 1
ATOM 1571 O O . GLY A 1 207 ? -1.960 -2.219 -14.320 1.00 94.44 207 GLY A O 1
ATOM 1572 N N . ALA A 1 208 ? -3.684 -0.883 -13.783 1.00 95.62 208 ALA A N 1
ATOM 1573 C CA . ALA A 1 208 ? -4.509 -1.237 -14.938 1.00 95.62 208 ALA A CA 1
ATOM 1574 C C . ALA A 1 208 ? -3.851 -0.839 -16.269 1.00 95.62 208 ALA A C 1
ATOM 1576 O O . ALA A 1 208 ? -3.876 -1.619 -17.220 1.00 95.62 208 ALA A O 1
ATOM 1577 N N . LEU A 1 209 ? -3.229 0.343 -16.330 1.00 93.56 209 LEU A N 1
ATOM 1578 C CA . LEU A 1 209 ? -2.468 0.785 -17.495 1.00 93.56 209 LEU A CA 1
ATOM 1579 C C . LEU A 1 209 ? -1.261 -0.125 -17.756 1.00 93.56 209 LEU A C 1
ATOM 1581 O O . LEU A 1 209 ? -1.031 -0.490 -18.907 1.00 93.56 209 LEU A O 1
ATOM 1585 N N . ASN A 1 210 ? -0.552 -0.556 -16.709 1.00 92.81 210 ASN A N 1
ATOM 1586 C CA . ASN A 1 210 ? 0.631 -1.403 -16.864 1.00 92.81 210 ASN A CA 1
ATOM 1587 C C . ASN A 1 210 ? 0.311 -2.769 -17.482 1.00 92.81 210 ASN A C 1
ATOM 1589 O O . ASN A 1 210 ? 1.139 -3.299 -18.214 1.00 92.81 210 ASN A O 1
ATOM 1593 N N . PHE A 1 211 ? -0.891 -3.327 -17.277 1.00 93.69 211 PHE A N 1
ATOM 1594 C CA . PHE A 1 211 ? -1.296 -4.536 -18.012 1.00 93.69 211 PHE A CA 1
ATOM 1595 C C . PHE A 1 211 ? -1.218 -4.322 -19.523 1.00 93.69 211 PHE A C 1
ATOM 1597 O O . PHE A 1 211 ? -0.734 -5.181 -20.253 1.00 93.69 211 PHE A O 1
ATOM 1604 N N . TYR A 1 212 ? -1.683 -3.169 -19.994 1.00 93.38 212 TYR A N 1
ATOM 1605 C CA . TYR A 1 212 ? -1.638 -2.828 -21.405 1.00 93.38 212 TYR A CA 1
ATOM 1606 C C . TYR A 1 212 ? -0.202 -2.517 -21.863 1.00 93.38 212 TYR A C 1
ATOM 1608 O O . TYR A 1 212 ? 0.266 -3.080 -22.857 1.00 93.38 212 TYR A O 1
ATOM 1616 N N . THR A 1 213 ? 0.523 -1.664 -21.133 1.00 92.06 213 THR A N 1
ATOM 1617 C CA . THR A 1 213 ? 1.854 -1.213 -21.563 1.00 92.06 213 THR A CA 1
ATOM 1618 C C . THR A 1 213 ? 2.889 -2.334 -21.498 1.00 92.06 213 THR A C 1
ATOM 1620 O O . THR A 1 213 ? 3.663 -2.506 -22.436 1.00 92.06 213 THR A O 1
ATOM 1623 N N . HIS A 1 214 ? 2.870 -3.189 -20.479 1.00 91.44 214 HIS A N 1
ATOM 1624 C CA . HIS A 1 214 ? 3.843 -4.274 -20.373 1.00 91.44 214 HIS A CA 1
ATOM 1625 C C . HIS A 1 214 ? 3.598 -5.388 -21.392 1.00 91.44 214 HIS A C 1
ATOM 1627 O O . HIS A 1 214 ? 4.556 -5.882 -21.989 1.00 91.44 214 HIS A O 1
ATOM 1633 N N . LEU A 1 215 ? 2.338 -5.744 -21.674 1.00 92.00 215 LEU A N 1
ATOM 1634 C CA . LEU A 1 215 ? 2.024 -6.671 -22.769 1.00 92.00 215 LEU A CA 1
ATOM 1635 C C . LEU A 1 215 ? 2.532 -6.130 -24.111 1.00 92.00 215 LEU A C 1
ATOM 1637 O O . LEU A 1 215 ? 3.174 -6.861 -24.868 1.00 92.00 215 LEU A O 1
ATOM 1641 N N . GLY A 1 216 ? 2.301 -4.843 -24.385 1.00 92.38 216 GLY A N 1
ATOM 1642 C CA . GLY A 1 216 ? 2.804 -4.201 -25.597 1.00 92.38 216 GLY A CA 1
ATOM 1643 C C . GLY A 1 216 ? 4.332 -4.108 -25.643 1.00 92.38 216 GLY A C 1
ATOM 1644 O O . GLY A 1 216 ? 4.915 -4.343 -26.698 1.00 92.38 216 GLY A O 1
ATOM 1645 N N . MET A 1 217 ? 4.993 -3.856 -24.509 1.00 91.12 217 MET A N 1
ATOM 1646 C CA . MET A 1 217 ? 6.455 -3.859 -24.397 1.00 91.12 217 MET A CA 1
ATOM 1647 C C . MET A 1 217 ? 7.030 -5.224 -24.775 1.00 91.12 217 MET A C 1
ATOM 1649 O O . MET A 1 217 ? 7.905 -5.310 -25.637 1.00 91.12 217 MET A O 1
ATOM 1653 N N . TYR A 1 218 ? 6.520 -6.303 -24.176 1.00 90.81 218 TYR A N 1
ATOM 1654 C CA . TYR A 1 218 ? 6.978 -7.656 -24.493 1.00 90.81 218 TYR A CA 1
ATOM 1655 C C . TYR A 1 218 ? 6.724 -8.020 -25.955 1.00 90.81 218 TYR A C 1
ATOM 1657 O O . TYR A 1 218 ? 7.590 -8.625 -26.590 1.00 90.81 218 TYR A O 1
ATOM 1665 N N . TYR A 1 219 ? 5.581 -7.612 -26.511 1.00 93.94 219 TYR A N 1
ATOM 1666 C CA . TYR A 1 219 ? 5.286 -7.806 -27.927 1.00 93.94 219 TYR A CA 1
ATOM 1667 C C . TYR A 1 219 ? 6.290 -7.070 -28.825 1.00 93.94 219 TYR A C 1
ATOM 1669 O O . TYR A 1 219 ? 6.848 -7.681 -29.738 1.00 93.94 219 TYR A O 1
ATOM 1677 N N . ASN A 1 220 ? 6.557 -5.791 -28.542 1.00 93.56 220 ASN A N 1
ATOM 1678 C CA . ASN A 1 220 ? 7.505 -4.964 -29.286 1.00 93.56 220 ASN A CA 1
ATOM 1679 C C . ASN A 1 220 ? 8.919 -5.545 -29.269 1.00 93.56 220 ASN A C 1
ATOM 1681 O O . ASN A 1 220 ? 9.535 -5.679 -30.326 1.00 93.56 220 ASN A O 1
ATOM 1685 N N . ILE A 1 221 ? 9.392 -5.972 -28.096 1.00 90.81 221 ILE A N 1
ATOM 1686 C CA . ILE A 1 221 ? 10.697 -6.625 -27.941 1.00 90.81 221 ILE A CA 1
ATOM 1687 C C . ILE A 1 221 ? 10.758 -7.920 -28.761 1.00 90.81 221 ILE A C 1
ATOM 1689 O O . ILE A 1 221 ? 11.730 -8.146 -29.477 1.00 90.81 221 ILE A O 1
ATOM 1693 N N . ALA A 1 222 ? 9.726 -8.766 -28.682 1.00 93.44 222 ALA A N 1
ATOM 1694 C CA . ALA A 1 222 ? 9.724 -10.071 -29.343 1.00 93.44 222 ALA A CA 1
ATOM 1695 C C . ALA A 1 222 ? 9.673 -9.986 -30.879 1.00 93.44 222 ALA A C 1
ATOM 1697 O O . ALA A 1 222 ? 10.198 -10.872 -31.551 1.00 93.44 222 ALA A O 1
ATOM 1698 N N . HIS A 1 223 ? 9.061 -8.938 -31.436 1.00 94.12 223 HIS A N 1
ATOM 1699 C CA . HIS A 1 223 ? 8.826 -8.810 -32.880 1.00 94.12 223 HIS A CA 1
ATOM 1700 C C . HIS A 1 223 ? 9.642 -7.693 -33.545 1.00 94.12 223 HIS A C 1
ATOM 1702 O O . HIS A 1 223 ? 9.500 -7.471 -34.746 1.00 94.12 223 HIS A O 1
ATOM 1708 N N . GLY A 1 224 ?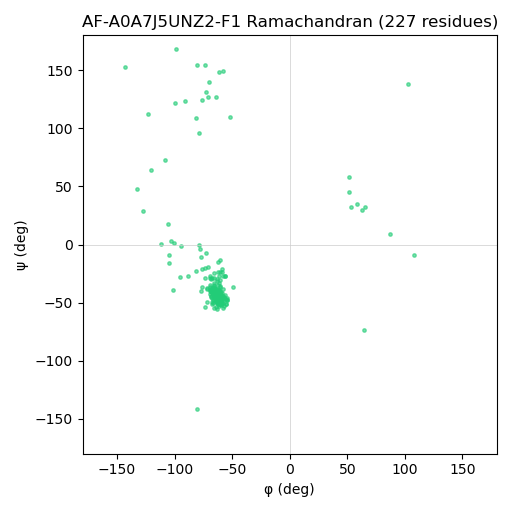 10.477 -6.971 -32.789 1.00 92.69 224 GLY A N 1
ATOM 1709 C CA . GLY A 1 224 ? 11.212 -5.811 -33.301 1.00 92.69 224 GLY A CA 1
ATOM 1710 C C . GLY A 1 224 ? 10.291 -4.677 -33.763 1.00 92.69 224 GLY A C 1
ATOM 1711 O O . GLY A 1 224 ? 10.627 -3.947 -34.696 1.00 92.69 224 GLY A O 1
ATOM 1712 N N . THR A 1 225 ? 9.108 -4.554 -33.155 1.00 93.50 225 THR A N 1
ATOM 1713 C CA . THR A 1 225 ? 8.128 -3.507 -33.474 1.00 93.50 225 THR A CA 1
ATOM 1714 C C . THR A 1 225 ? 8.211 -2.350 -32.483 1.00 93.50 225 THR A C 1
ATOM 1716 O O . THR A 1 225 ? 8.844 -2.447 -31.440 1.00 93.50 225 THR A O 1
ATOM 1719 N N . MET A 1 226 ? 7.552 -1.235 -32.807 1.00 91.19 226 MET A N 1
ATOM 1720 C CA . MET A 1 226 ? 7.476 -0.041 -31.953 1.00 91.19 226 MET A CA 1
ATOM 1721 C C . MET A 1 226 ? 6.033 0.468 -31.853 1.00 91.19 226 MET A C 1
ATOM 1723 O O . MET A 1 226 ? 5.760 1.652 -32.057 1.00 91.19 226 MET A O 1
ATOM 1727 N N . ILE A 1 227 ? 5.093 -0.440 -31.586 1.00 89.81 227 ILE A N 1
ATOM 1728 C CA . ILE A 1 227 ? 3.673 -0.122 -31.401 1.00 89.81 227 ILE A CA 1
ATOM 1729 C C . ILE A 1 227 ? 3.531 0.759 -30.158 1.00 89.81 227 ILE A C 1
ATOM 1731 O O . ILE A 1 227 ? 4.038 0.424 -29.090 1.00 89.81 227 ILE A O 1
ATOM 1735 N N . LYS A 1 228 ? 2.871 1.909 -30.306 1.00 82.88 228 LYS A N 1
ATOM 1736 C CA . LYS A 1 228 ? 2.734 2.912 -29.237 1.00 82.88 228 LYS A CA 1
ATOM 1737 C C . LYS A 1 228 ? 1.338 2.948 -28.593 1.00 82.88 228 LYS A C 1
ATOM 1739 O O . LYS A 1 228 ? 1.195 3.668 -27.602 1.00 82.88 228 LYS A O 1
ATOM 1744 N N . TRP A 1 229 ? 0.365 2.226 -29.167 1.00 80.38 229 TRP A N 1
ATOM 1745 C CA . TRP A 1 229 ? -1.072 2.158 -28.837 1.00 80.38 229 TRP A CA 1
ATOM 1746 C C . TRP A 1 229 ? -1.725 0.950 -29.530 1.00 80.38 229 TRP A C 1
ATOM 1748 O O . TRP A 1 229 ? -1.224 0.603 -30.621 1.00 80.38 229 TRP A O 1
#

Foldseek 3Di:
DDDPCLLLLQLLLQLLLLVLVVLVCLLVLHQDPLQVLLVSLQVSLVSLQVQLCCLLPVQPQDDDPRSCCSVQRNPLSNLSSVVSNVSSVVSVVCVVVSVDHSNSSSVVVLVVCQVVLVSLLVSLVVLLVVLVCLQVVLPDQDDLQFAPSNVCSVVSNVRSNVSSVLSNLQSQLSNLSSCCSVVVPVVSNNSSSVSSNVSSVSSNVVSVVCVVRVVSSVVCVVPVHRDRD